Protein AF-A0A1V4XXH0-F1 (afdb_monomer_lite)

Structure (mmCIF, N/CA/C/O backbone):
data_AF-A0A1V4XXH0-F1
#
_entry.id   AF-A0A1V4XXH0-F1
#
loop_
_atom_site.group_PDB
_atom_site.id
_atom_site.type_symbol
_atom_site.label_atom_id
_atom_site.label_alt_id
_atom_site.label_comp_id
_atom_site.label_asym_id
_atom_site.label_entity_id
_atom_site.label_seq_id
_atom_site.pdbx_PDB_ins_code
_atom_site.Cartn_x
_atom_site.Cartn_y
_atom_site.Cartn_z
_atom_site.occupancy
_atom_site.B_iso_or_equiv
_atom_site.auth_seq_id
_atom_site.auth_comp_id
_atom_site.auth_asym_id
_atom_site.auth_atom_id
_atom_site.pdbx_PDB_model_num
ATOM 1 N N . MET A 1 1 ? 49.375 30.711 -75.937 1.00 45.59 1 MET A N 1
ATOM 2 C CA . MET A 1 1 ? 49.444 30.882 -74.467 1.00 45.59 1 MET A CA 1
ATOM 3 C C . MET A 1 1 ? 48.233 30.190 -73.853 1.00 45.59 1 MET A C 1
ATOM 5 O O . MET A 1 1 ? 47.108 30.521 -74.207 1.00 45.59 1 MET A O 1
ATOM 9 N N . LYS A 1 2 ? 48.464 29.120 -73.080 1.00 44.12 2 LYS A N 1
ATOM 10 C CA . LYS A 1 2 ? 47.443 28.164 -72.617 1.00 44.12 2 LYS A CA 1
ATOM 11 C C . LYS A 1 2 ? 46.631 28.736 -71.444 1.00 44.12 2 LYS A C 1
ATOM 13 O O . LYS A 1 2 ? 47.202 29.150 -70.441 1.00 44.12 2 LYS A O 1
ATOM 18 N N . LYS A 1 3 ? 45.298 28.719 -71.580 1.00 53.66 3 LYS A N 1
ATOM 19 C CA . LYS A 1 3 ? 44.313 28.953 -70.509 1.00 53.66 3 LYS A CA 1
ATOM 20 C C . LYS A 1 3 ? 44.315 27.752 -69.554 1.00 53.66 3 LYS A C 1
ATOM 22 O O . LYS A 1 3 ? 43.609 26.775 -69.778 1.00 53.66 3 LYS A O 1
ATOM 27 N N . THR A 1 4 ? 45.095 27.837 -68.486 1.00 53.25 4 THR A N 1
ATOM 28 C CA . THR A 1 4 ? 45.169 26.820 -67.422 1.00 53.25 4 THR A CA 1
ATOM 29 C C . THR A 1 4 ? 45.071 27.534 -66.077 1.00 53.25 4 THR A C 1
ATOM 31 O O . THR A 1 4 ? 46.060 27.727 -65.391 1.00 53.25 4 THR A O 1
ATOM 34 N N . GLY A 1 5 ? 43.876 28.025 -65.742 1.00 52.62 5 GLY A N 1
ATOM 35 C CA . GLY A 1 5 ? 43.634 28.720 -64.466 1.00 52.62 5 GLY A CA 1
ATOM 36 C C . GLY A 1 5 ? 42.223 28.558 -63.894 1.00 52.62 5 GLY A C 1
ATOM 37 O O . GLY A 1 5 ? 42.012 28.791 -62.713 1.00 52.62 5 GLY A O 1
ATOM 38 N N . SER A 1 6 ? 41.249 28.099 -64.688 1.00 58.59 6 SER A N 1
ATOM 39 C CA . SER A 1 6 ? 39.836 28.131 -64.277 1.00 58.59 6 SER A CA 1
ATOM 40 C C . SER A 1 6 ? 39.375 26.922 -63.453 1.00 58.59 6 SER A C 1
ATOM 42 O O . SER A 1 6 ? 38.428 27.047 -62.686 1.00 58.59 6 SER A O 1
ATOM 44 N N . LYS A 1 7 ? 40.014 25.750 -63.586 1.00 53.69 7 LYS A N 1
ATOM 45 C CA . LYS A 1 7 ? 39.524 24.517 -62.937 1.00 53.69 7 LYS A CA 1
ATOM 46 C C . LYS A 1 7 ? 39.989 24.352 -61.488 1.00 53.69 7 LYS A C 1
ATOM 48 O O . LYS A 1 7 ? 39.261 23.786 -60.687 1.00 53.69 7 LYS A O 1
ATOM 53 N N . ILE A 1 8 ? 41.154 24.892 -61.129 1.00 56.50 8 ILE A N 1
ATOM 54 C CA . ILE A 1 8 ? 41.689 24.797 -59.758 1.00 56.50 8 ILE A CA 1
ATOM 55 C C . ILE A 1 8 ? 40.918 25.730 -58.812 1.00 56.50 8 ILE A C 1
ATOM 57 O O . ILE A 1 8 ? 40.609 25.348 -57.688 1.00 56.50 8 ILE A O 1
ATOM 61 N N . PHE A 1 9 ? 40.509 26.907 -59.296 1.00 52.66 9 PHE A N 1
ATOM 62 C CA . PHE A 1 9 ? 39.707 27.847 -58.511 1.00 52.66 9 PHE A CA 1
ATOM 63 C C . PHE A 1 9 ? 38.270 27.344 -58.284 1.00 52.66 9 PHE A C 1
ATOM 65 O O . PHE A 1 9 ? 37.730 27.522 -57.200 1.00 52.66 9 PHE A O 1
ATOM 72 N N . GLN A 1 10 ? 37.669 26.639 -59.253 1.00 53.91 10 GLN A N 1
ATOM 73 C CA . GLN A 1 10 ? 36.350 26.014 -59.076 1.00 53.91 10 GLN A CA 1
ATOM 74 C C . GLN A 1 10 ? 36.365 24.828 -58.102 1.00 53.91 10 GLN A C 1
ATOM 76 O O . GLN A 1 10 ? 35.405 24.655 -57.358 1.00 53.91 10 GLN A O 1
ATOM 81 N N . VAL A 1 11 ? 37.441 24.035 -58.068 1.00 56.41 11 VAL A N 1
ATOM 82 C CA . VAL A 1 11 ? 37.565 22.910 -57.121 1.00 56.41 11 VAL A CA 1
ATOM 83 C C . VAL A 1 11 ? 37.817 23.409 -55.694 1.00 56.41 11 VAL A C 1
ATOM 85 O O . VAL A 1 11 ? 37.218 22.887 -54.757 1.00 56.41 11 VAL A O 1
ATOM 88 N N . LEU A 1 12 ? 38.616 24.468 -55.518 1.00 53.47 12 LEU A N 1
ATOM 89 C CA . LEU A 1 12 ? 38.818 25.096 -54.206 1.00 53.47 12 LEU A CA 1
ATOM 90 C C . LEU A 1 12 ? 37.562 25.821 -53.694 1.00 53.47 12 LEU A C 1
ATOM 92 O O . LEU A 1 12 ? 37.280 25.765 -52.500 1.00 53.47 12 LEU A O 1
ATOM 96 N N . LEU A 1 13 ? 36.765 26.427 -54.582 1.00 49.38 13 LEU A N 1
ATOM 97 C CA . LEU A 1 13 ? 35.492 27.052 -54.210 1.00 49.38 13 LEU A CA 1
ATOM 98 C C . LEU A 1 13 ? 34.429 26.009 -53.809 1.00 49.38 13 LEU A C 1
ATOM 100 O O . LEU A 1 13 ? 33.653 26.257 -52.893 1.00 49.38 13 LEU A O 1
ATOM 104 N N . PHE A 1 14 ? 34.430 24.819 -54.422 1.00 51.53 14 PHE A N 1
ATOM 105 C CA . PHE A 1 14 ? 33.543 23.716 -54.023 1.00 51.53 14 PHE A CA 1
ATOM 106 C C . PHE A 1 14 ? 33.974 23.034 -52.714 1.00 51.53 14 PHE A C 1
ATOM 108 O O . PHE A 1 14 ? 33.118 22.668 -51.909 1.00 51.53 14 PHE A O 1
ATOM 115 N N . ALA A 1 15 ? 35.280 22.909 -52.457 1.00 52.81 15 ALA A N 1
ATOM 116 C CA . ALA A 1 15 ? 35.791 22.361 -51.198 1.00 52.81 15 ALA A CA 1
ATOM 117 C C . ALA A 1 15 ? 35.547 23.302 -49.999 1.00 52.81 15 ALA A C 1
ATOM 119 O O . ALA A 1 15 ? 35.307 22.830 -48.891 1.00 52.81 15 ALA A O 1
ATOM 120 N N . ALA A 1 16 ? 35.535 24.622 -50.220 1.00 49.94 16 ALA A N 1
ATOM 121 C CA . ALA A 1 16 ? 35.231 25.607 -49.181 1.00 49.94 16 ALA A CA 1
ATOM 122 C C . ALA A 1 16 ? 33.734 25.664 -48.805 1.00 49.94 16 ALA A C 1
ATOM 124 O O . ALA A 1 16 ? 33.404 26.002 -47.672 1.00 49.94 16 ALA A O 1
ATOM 125 N N . ILE A 1 17 ? 32.826 25.294 -49.718 1.00 52.25 17 ILE A N 1
ATOM 126 C CA . ILE A 1 17 ? 31.375 25.284 -49.455 1.00 52.25 17 ILE A CA 1
ATOM 127 C C . ILE A 1 17 ? 30.940 24.021 -48.685 1.00 52.25 17 ILE A C 1
ATOM 129 O O . ILE A 1 17 ? 29.983 24.080 -47.919 1.00 52.25 17 ILE A O 1
ATOM 133 N N . MET A 1 18 ? 31.669 22.901 -48.788 1.00 50.78 18 MET A N 1
ATOM 134 C CA . MET A 1 18 ? 31.377 21.690 -47.995 1.00 50.78 18 MET A CA 1
ATOM 135 C C . MET A 1 18 ? 31.917 21.722 -46.555 1.00 50.78 18 MET A C 1
ATOM 137 O O . MET A 1 18 ? 31.577 20.852 -45.760 1.00 50.78 18 MET A O 1
ATOM 141 N N . ALA A 1 19 ? 32.728 22.718 -46.188 1.00 50.16 19 ALA A N 1
ATOM 142 C CA . ALA A 1 19 ? 33.289 22.846 -44.840 1.00 50.16 19 ALA A CA 1
ATOM 143 C C . ALA A 1 19 ? 32.435 23.708 -43.883 1.00 50.16 19 ALA A C 1
ATOM 145 O O . ALA A 1 19 ? 32.830 23.916 -42.738 1.00 50.16 19 ALA A O 1
ATOM 146 N N . LEU A 1 20 ? 31.274 24.211 -44.329 1.00 50.44 20 LEU A N 1
ATOM 147 C CA . LEU A 1 20 ? 30.395 25.086 -43.536 1.00 50.44 20 LEU A CA 1
ATOM 148 C C . LEU A 1 20 ? 29.083 24.440 -43.075 1.00 50.44 20 LEU A C 1
ATOM 150 O O . LEU A 1 20 ? 28.287 25.103 -42.415 1.00 50.44 20 LEU A O 1
ATOM 154 N N . THR A 1 21 ? 28.867 23.143 -43.301 1.00 55.41 21 THR A N 1
ATOM 155 C CA . THR A 1 21 ? 27.864 22.393 -42.527 1.00 55.41 21 THR A CA 1
ATOM 156 C C . THR A 1 21 ? 28.480 21.982 -41.195 1.00 55.41 21 THR A C 1
ATOM 158 O O . THR A 1 21 ? 28.663 20.802 -40.899 1.00 55.41 21 THR A O 1
ATOM 161 N N . GLY A 1 22 ? 28.868 22.993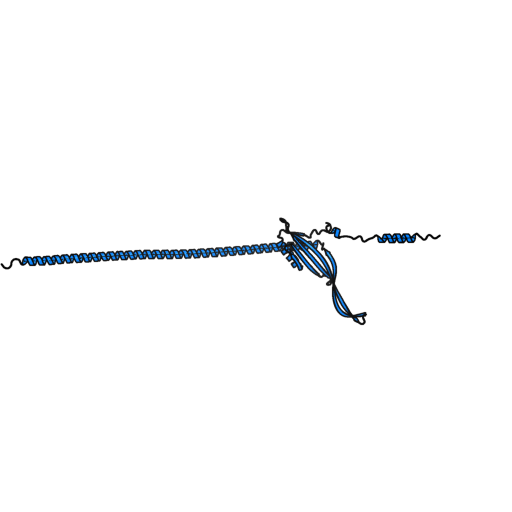 -40.413 1.00 46.03 22 GLY A N 1
ATOM 162 C CA . GLY A 1 22 ? 29.123 22.824 -38.995 1.00 46.03 22 GLY A CA 1
ATOM 163 C C . GLY A 1 22 ? 27.883 22.200 -38.372 1.00 46.03 22 GLY A C 1
ATOM 164 O O . GLY A 1 22 ? 26.762 22.606 -38.678 1.00 46.03 22 GLY A O 1
ATOM 165 N N . CYS A 1 23 ? 28.109 21.166 -37.568 1.00 51.78 23 CYS A N 1
ATOM 166 C CA . CYS A 1 23 ? 27.104 20.421 -36.834 1.00 51.78 23 CYS A CA 1
ATOM 167 C C . CYS A 1 23 ? 26.047 21.377 -36.272 1.00 51.78 23 CYS A C 1
ATOM 169 O O . CYS A 1 23 ? 26.315 22.094 -35.308 1.00 51.78 23 CYS A O 1
ATOM 171 N N . ALA A 1 24 ? 24.854 21.398 -36.870 1.00 48.78 24 ALA A N 1
ATOM 172 C CA . ALA A 1 24 ? 23.697 21.967 -36.211 1.00 48.78 24 ALA A CA 1
ATOM 173 C C . ALA A 1 24 ? 23.468 21.092 -34.979 1.00 48.78 24 ALA A C 1
ATOM 175 O O . ALA A 1 24 ? 22.959 19.977 -35.075 1.00 48.78 24 ALA A O 1
ATOM 176 N N . SER A 1 25 ? 23.960 21.555 -33.833 1.00 56.69 25 SER A N 1
ATOM 177 C CA . SER A 1 25 ? 23.670 20.972 -32.537 1.00 56.69 25 SER A CA 1
ATOM 178 C C . SER A 1 25 ? 22.160 21.055 -32.358 1.00 56.69 25 SER A C 1
ATOM 180 O O . SER A 1 25 ? 21.639 22.115 -32.008 1.00 56.69 25 SER A O 1
ATOM 182 N N . HIS A 1 26 ? 21.447 19.970 -32.656 1.00 57.91 26 HIS A N 1
ATOM 183 C CA . HIS A 1 26 ? 20.037 19.870 -32.325 1.00 57.91 26 HIS A CA 1
ATOM 184 C C . HIS A 1 26 ? 19.976 19.785 -30.798 1.00 57.91 26 HIS A C 1
ATOM 186 O O . HIS A 1 26 ? 20.213 18.743 -30.193 1.00 57.91 26 HIS A O 1
ATOM 192 N N . GLN A 1 27 ? 19.823 20.938 -30.151 1.00 62.28 27 GLN A N 1
ATOM 193 C CA . GLN A 1 27 ? 19.742 21.035 -28.701 1.00 62.28 27 GLN A CA 1
ATOM 194 C C . GLN A 1 27 ? 18.303 20.733 -28.286 1.00 62.28 27 GLN A C 1
ATOM 196 O O . GLN A 1 27 ? 17.538 21.629 -27.933 1.00 62.28 27 GLN A O 1
ATOM 201 N N . ASP A 1 28 ? 17.931 19.455 -28.357 1.00 67.00 28 ASP A N 1
ATOM 202 C CA . ASP A 1 28 ? 16.578 18.976 -28.042 1.00 67.00 28 ASP A CA 1
ATOM 203 C C . ASP A 1 28 ? 16.150 19.289 -26.604 1.00 67.00 28 ASP A C 1
ATOM 205 O O . ASP A 1 28 ? 14.961 19.421 -26.327 1.00 67.00 28 ASP A O 1
ATOM 209 N N . TYR A 1 29 ? 17.101 19.540 -25.696 1.00 78.06 29 TYR A N 1
ATOM 210 C CA . TYR A 1 29 ? 16.799 19.988 -24.334 1.00 78.06 29 TYR A CA 1
ATOM 211 C C . TYR A 1 29 ? 16.023 21.311 -24.288 1.00 78.06 29 TYR A C 1
ATOM 213 O O . TYR A 1 29 ? 15.341 21.587 -23.304 1.00 78.06 29 TYR A O 1
ATOM 221 N N . THR A 1 30 ? 16.112 22.146 -25.329 1.00 83.31 30 THR A N 1
ATOM 222 C CA . THR A 1 30 ? 15.384 23.426 -25.388 1.00 83.31 30 THR A CA 1
ATOM 223 C C . THR A 1 30 ? 13.867 23.234 -25.421 1.00 83.31 30 THR A C 1
ATOM 225 O O . THR A 1 30 ? 13.128 24.146 -25.059 1.00 83.31 30 THR A O 1
ATOM 228 N N . LYS A 1 31 ? 13.412 22.028 -25.779 1.00 84.00 31 LYS A N 1
ATOM 229 C CA . LYS A 1 31 ? 12.012 21.603 -25.788 1.00 84.00 31 LYS A CA 1
ATOM 230 C C . LYS A 1 31 ? 11.568 20.888 -24.508 1.00 84.00 31 LYS A C 1
ATOM 232 O O . LYS A 1 31 ? 10.408 20.521 -24.396 1.00 84.00 31 LYS A O 1
ATOM 237 N N . ALA A 1 32 ? 12.443 20.719 -23.512 1.00 83.44 32 ALA A N 1
ATOM 238 C CA . ALA A 1 32 ? 12.151 19.922 -22.311 1.00 83.44 32 ALA A CA 1
ATOM 239 C C . ALA A 1 32 ? 10.950 20.416 -21.474 1.00 83.44 32 ALA A C 1
ATOM 241 O O . ALA A 1 32 ? 10.423 19.659 -20.664 1.00 83.44 32 ALA A O 1
ATOM 242 N N . PHE A 1 33 ? 10.528 21.670 -21.661 1.00 86.62 33 PHE A N 1
ATOM 243 C CA . PHE A 1 33 ? 9.368 22.274 -20.997 1.00 86.62 33 PHE A CA 1
ATOM 244 C C . PHE A 1 33 ? 8.301 22.763 -21.984 1.00 86.62 33 PHE A C 1
ATOM 246 O O . PHE A 1 33 ? 7.453 23.576 -21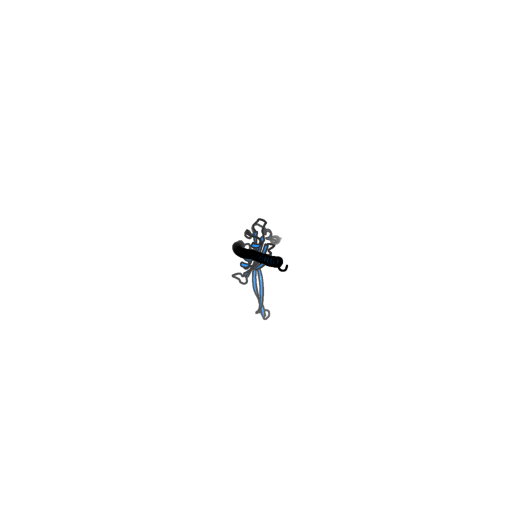.613 1.00 86.62 33 PHE A O 1
ATOM 253 N N . ASP A 1 34 ? 8.356 22.336 -23.248 1.00 87.00 34 ASP A N 1
ATOM 254 C CA . ASP A 1 34 ? 7.289 22.668 -24.182 1.00 87.00 34 ASP A CA 1
ATOM 255 C C . ASP A 1 34 ? 6.011 21.869 -23.869 1.00 87.00 34 ASP A C 1
ATOM 257 O O . ASP A 1 34 ? 6.019 20.826 -23.213 1.00 87.00 34 ASP A O 1
ATOM 261 N N . ASN A 1 35 ? 4.872 22.394 -24.315 1.00 85.00 35 ASN A N 1
ATOM 262 C CA . ASN A 1 35 ? 3.591 21.724 -24.102 1.00 85.00 35 ASN A CA 1
ATOM 263 C C . ASN A 1 35 ? 3.399 20.528 -25.048 1.00 85.00 35 ASN A C 1
ATOM 265 O O . ASN A 1 35 ? 2.597 19.646 -24.748 1.00 85.00 35 ASN A O 1
ATOM 269 N N . GLU A 1 36 ? 4.115 20.498 -26.176 1.00 81.88 36 GLU A N 1
ATOM 270 C CA . GLU A 1 36 ? 3.997 19.461 -27.208 1.00 81.88 36 GLU A CA 1
ATOM 271 C C . GLU A 1 36 ? 4.487 18.098 -26.696 1.00 81.88 36 GLU A C 1
ATOM 273 O O . GLU A 1 36 ? 3.866 17.077 -26.983 1.00 81.88 36 GLU A O 1
ATOM 278 N N . HIS A 1 37 ? 5.530 18.091 -25.862 1.00 79.62 37 HIS A N 1
ATOM 279 C CA . HIS A 1 37 ? 6.120 16.893 -25.257 1.00 79.62 37 HIS A CA 1
ATOM 280 C C . HIS A 1 37 ? 5.716 16.712 -23.784 1.00 79.62 37 HIS A C 1
ATOM 282 O O . HIS A 1 37 ? 6.294 15.888 -23.070 1.00 79.62 37 HIS A O 1
ATOM 288 N N . SER A 1 38 ? 4.723 17.472 -23.310 1.00 82.88 38 SER A N 1
ATOM 289 C CA . SER A 1 38 ? 4.235 17.367 -21.935 1.00 82.88 38 SER A CA 1
ATOM 290 C C . SER A 1 38 ? 3.473 16.058 -21.695 1.00 82.88 38 SER A C 1
ATOM 292 O O . SER A 1 38 ? 2.668 15.606 -22.512 1.00 82.88 38 SER A O 1
ATOM 294 N N . LEU A 1 39 ? 3.702 15.440 -20.534 1.00 85.25 39 LEU A N 1
ATOM 295 C CA . LEU A 1 39 ? 2.960 14.256 -20.108 1.00 85.25 39 LEU A CA 1
ATOM 296 C C . LEU A 1 39 ? 1.614 14.688 -19.516 1.00 85.25 39 LEU A C 1
ATOM 298 O O . LEU A 1 39 ? 1.556 15.213 -18.410 1.00 85.25 39 LEU A O 1
ATOM 302 N N . THR A 1 40 ? 0.515 14.465 -20.233 1.00 84.56 40 THR A N 1
ATOM 303 C CA . THR A 1 40 ? -0.817 14.942 -19.807 1.00 84.56 40 THR A CA 1
ATOM 304 C C . THR A 1 40 ? -1.562 13.971 -18.890 1.00 84.56 40 THR A C 1
ATOM 306 O O . THR A 1 40 ? -2.436 14.387 -18.137 1.00 84.56 40 THR A O 1
ATOM 309 N N . GLN A 1 41 ? -1.218 12.681 -18.922 1.00 89.94 41 GLN A N 1
ATOM 310 C CA . GLN A 1 41 ? -1.913 11.615 -18.181 1.00 89.94 41 GLN A CA 1
ATOM 311 C C . GLN A 1 41 ? -1.111 11.072 -16.998 1.00 89.94 41 GLN A C 1
ATOM 313 O O . GLN A 1 41 ? -1.478 10.067 -16.393 1.00 89.94 41 GLN A O 1
ATOM 318 N N . ASN A 1 42 ? -0.004 11.725 -16.658 1.00 94.94 42 ASN A N 1
ATOM 319 C CA . ASN A 1 42 ? 0.919 11.255 -15.638 1.00 94.94 42 ASN A CA 1
ATOM 320 C C . ASN A 1 42 ? 0.499 11.621 -14.208 1.00 94.94 42 ASN A C 1
ATOM 322 O O . ASN A 1 42 ? 1.296 11.458 -13.288 1.00 94.94 42 ASN A O 1
ATOM 326 N N . HIS A 1 43 ? -0.717 12.126 -14.010 1.00 95.38 43 HIS A N 1
ATOM 327 C CA . HIS A 1 43 ? -1.216 12.506 -12.699 1.00 95.38 43 HIS A CA 1
ATOM 328 C C . HIS A 1 43 ? -2.705 12.205 -12.529 1.00 95.38 43 HIS A C 1
ATOM 330 O O . HIS A 1 43 ? -3.469 12.162 -13.493 1.00 95.38 43 HIS A O 1
ATOM 336 N N . CYS A 1 44 ? -3.122 12.007 -11.279 1.00 95.31 44 CYS A N 1
ATOM 337 C CA . CYS A 1 44 ? -4.523 11.852 -10.902 1.00 95.31 44 CYS A CA 1
ATOM 338 C C . CYS A 1 44 ? -4.747 12.388 -9.484 1.00 95.31 44 CYS A C 1
ATOM 340 O O . CYS A 1 44 ? -3.933 12.145 -8.589 1.00 95.31 44 CYS A O 1
ATOM 342 N N . ALA A 1 45 ? -5.867 13.080 -9.284 1.00 95.00 45 ALA A N 1
ATOM 343 C CA . ALA A 1 45 ? -6.305 13.564 -7.982 1.00 95.00 45 ALA A CA 1
ATOM 344 C C . ALA A 1 45 ? -7.153 12.508 -7.256 1.00 95.00 45 ALA A C 1
ATOM 346 O O . ALA A 1 45 ? -7.875 11.730 -7.889 1.00 95.00 45 ALA A O 1
ATOM 347 N N . PHE A 1 46 ? -7.037 12.464 -5.928 1.00 94.88 46 PHE A N 1
ATOM 348 C CA . PHE A 1 46 ? -7.773 11.548 -5.064 1.00 94.88 46 PHE A CA 1
ATOM 349 C C . PHE A 1 46 ? -8.244 12.253 -3.779 1.00 94.88 46 PHE A C 1
ATOM 351 O O . PHE A 1 46 ? -7.454 12.939 -3.121 1.00 94.88 46 PHE A O 1
ATOM 358 N N . PRO A 1 47 ? -9.490 12.008 -3.328 1.00 91.69 47 PRO A N 1
ATOM 359 C CA . PRO A 1 47 ? -10.054 12.621 -2.124 1.00 91.69 47 PRO A CA 1
ATOM 360 C C . PRO A 1 47 ? -9.633 11.871 -0.843 1.00 91.69 47 PRO A C 1
ATOM 362 O O . PRO A 1 47 ? -10.467 11.461 -0.040 1.00 91.69 47 PRO A O 1
ATOM 365 N N . HIS A 1 48 ? -8.333 11.624 -0.675 1.00 91.38 48 HIS A N 1
ATOM 366 C CA . HIS A 1 48 ? -7.764 10.855 0.437 1.00 91.38 48 HIS A CA 1
ATOM 367 C C . HIS A 1 48 ? -6.572 11.582 1.055 1.00 91.38 48 HIS A C 1
ATOM 369 O O . HIS A 1 48 ? -5.953 12.429 0.412 1.00 91.38 48 HIS A O 1
ATOM 375 N N . SER A 1 49 ? -6.221 11.231 2.295 1.00 92.31 49 SER A N 1
ATOM 376 C CA . SER A 1 49 ? -5.020 11.773 2.929 1.00 92.31 49 SER A CA 1
ATOM 377 C C . SER A 1 49 ? -3.747 11.302 2.222 1.00 92.31 49 SER A C 1
ATOM 379 O O . SER A 1 49 ? -3.679 10.180 1.706 1.00 92.31 49 SER A O 1
ATOM 381 N N . THR A 1 50 ? -2.718 12.148 2.262 1.00 94.12 50 THR A N 1
ATOM 382 C CA . THR A 1 50 ? -1.373 11.860 1.749 1.00 94.12 50 THR A CA 1
ATOM 383 C C . THR A 1 50 ? -0.831 10.540 2.294 1.00 94.12 50 THR A C 1
ATOM 385 O O . THR A 1 50 ? -0.382 9.703 1.519 1.00 94.12 50 THR A O 1
ATOM 388 N N . ASP A 1 51 ? -0.972 10.288 3.597 1.00 93.62 51 ASP A N 1
ATOM 389 C CA . ASP A 1 51 ? -0.472 9.065 4.244 1.00 93.62 51 ASP A CA 1
ATOM 390 C C . ASP A 1 51 ? -1.155 7.786 3.736 1.00 93.62 51 ASP A C 1
ATOM 392 O O . ASP A 1 51 ? -0.508 6.753 3.515 1.00 93.62 51 ASP A O 1
ATOM 396 N N . ALA A 1 52 ? -2.476 7.845 3.535 1.00 94.00 52 ALA A N 1
ATOM 397 C CA . ALA A 1 52 ? -3.234 6.713 3.019 1.00 94.00 52 ALA A CA 1
ATOM 398 C C . ALA A 1 52 ? -2.819 6.415 1.575 1.00 94.00 52 ALA A C 1
ATOM 400 O O . ALA A 1 52 ? -2.480 5.275 1.250 1.00 94.00 52 ALA A O 1
ATOM 401 N N . LEU A 1 53 ? -2.771 7.443 0.722 1.00 96.62 53 LEU A N 1
ATOM 402 C CA . LEU A 1 53 ? -2.354 7.294 -0.672 1.00 96.62 53 LEU A CA 1
ATOM 403 C C . LEU A 1 53 ? -0.909 6.833 -0.794 1.00 96.62 53 LEU A C 1
ATOM 405 O O . LEU A 1 53 ? -0.641 5.945 -1.595 1.00 96.62 53 LEU A O 1
ATOM 409 N N . PHE A 1 54 ? -0.001 7.343 0.035 1.00 97.44 54 PHE A N 1
ATOM 410 C CA . PHE A 1 54 ? 1.389 6.900 0.065 1.00 97.44 54 PHE A CA 1
ATOM 411 C C . PHE A 1 54 ? 1.486 5.387 0.293 1.00 97.44 54 PHE A C 1
ATOM 413 O O . PHE A 1 54 ? 2.179 4.669 -0.433 1.00 97.44 54 PHE A O 1
ATOM 420 N N . THR A 1 55 ? 0.715 4.873 1.254 1.00 96.56 55 THR A N 1
ATOM 421 C CA . THR A 1 55 ? 0.656 3.435 1.537 1.00 96.56 55 THR A CA 1
ATOM 422 C C . THR A 1 55 ? 0.059 2.649 0.368 1.00 96.56 55 THR A C 1
ATOM 424 O O . THR A 1 55 ? 0.604 1.614 -0.024 1.00 96.56 55 THR A O 1
ATOM 427 N N . ILE A 1 56 ? -1.033 3.139 -0.224 1.00 97.62 56 ILE A N 1
ATOM 428 C CA . ILE A 1 56 ? -1.717 2.470 -1.338 1.00 97.62 56 ILE A CA 1
ATOM 429 C C . ILE A 1 56 ? -0.834 2.450 -2.596 1.00 97.62 56 ILE A C 1
ATOM 431 O O . ILE A 1 56 ? -0.718 1.405 -3.240 1.00 97.62 56 ILE A O 1
ATOM 435 N N . VAL A 1 57 ? -0.167 3.558 -2.933 1.00 98.25 57 VAL A N 1
ATOM 436 C CA . VAL A 1 57 ? 0.766 3.657 -4.068 1.00 98.25 57 VAL A CA 1
ATOM 437 C C . VAL A 1 57 ? 1.936 2.697 -3.873 1.00 98.25 57 VAL A C 1
ATOM 439 O O . VAL A 1 57 ? 2.219 1.893 -4.761 1.00 98.25 57 VAL A O 1
ATOM 442 N N . LYS A 1 58 ? 2.551 2.688 -2.682 1.00 98.00 58 LYS A N 1
ATOM 443 C CA . LYS A 1 58 ? 3.623 1.740 -2.343 1.00 98.00 58 LYS A CA 1
ATOM 444 C C . LYS A 1 58 ? 3.178 0.289 -2.534 1.00 98.00 58 LYS A C 1
ATOM 446 O O . LYS A 1 58 ? 3.879 -0.498 -3.165 1.00 98.00 58 LYS A O 1
ATOM 451 N N . GLN A 1 59 ? 1.996 -0.070 -2.032 1.00 96.31 59 GLN A N 1
ATOM 452 C CA . GLN A 1 59 ? 1.439 -1.413 -2.218 1.00 96.31 59 GLN A CA 1
ATOM 453 C C . GLN A 1 59 ? 1.123 -1.725 -3.685 1.00 96.31 59 GLN A C 1
ATOM 455 O O . GLN A 1 59 ? 1.242 -2.879 -4.093 1.00 96.31 59 GLN A O 1
ATOM 460 N N . THR A 1 60 ? 0.712 -0.728 -4.468 1.00 97.75 60 THR A N 1
ATOM 461 C CA . THR A 1 60 ? 0.417 -0.887 -5.897 1.00 97.75 60 THR A CA 1
ATOM 462 C C . THR A 1 60 ? 1.689 -1.217 -6.672 1.00 97.75 60 THR A C 1
ATOM 464 O O . THR A 1 60 ? 1.690 -2.197 -7.410 1.00 97.75 60 THR A O 1
ATOM 467 N N . PHE A 1 61 ? 2.794 -0.503 -6.427 1.00 98.19 61 PHE A N 1
ATOM 468 C CA . PHE A 1 61 ? 4.103 -0.845 -6.998 1.00 98.19 61 PHE A CA 1
ATOM 469 C C . PHE A 1 61 ? 4.523 -2.279 -6.665 1.00 98.19 61 PHE A C 1
ATOM 471 O O . PHE A 1 61 ? 4.818 -3.059 -7.569 1.00 98.19 61 PHE A O 1
ATOM 478 N N . ILE A 1 62 ? 4.470 -2.650 -5.382 1.00 97.19 62 ILE A N 1
ATOM 479 C CA . ILE A 1 62 ? 4.863 -3.991 -4.922 1.00 97.19 62 ILE A CA 1
ATOM 480 C C . ILE A 1 62 ? 4.019 -5.077 -5.606 1.00 97.19 62 ILE A C 1
ATOM 482 O O . ILE A 1 62 ? 4.555 -6.074 -6.082 1.00 97.19 62 ILE A O 1
ATOM 486 N N . LYS A 1 63 ? 2.697 -4.881 -5.707 1.00 96.19 63 LYS A N 1
ATOM 487 C CA . LYS A 1 63 ? 1.796 -5.833 -6.381 1.00 96.19 63 LYS A CA 1
ATOM 488 C C . LYS A 1 63 ? 2.082 -5.977 -7.873 1.00 96.19 63 LYS A C 1
ATOM 490 O O . LYS A 1 63 ? 1.855 -7.053 -8.412 1.00 96.19 63 LYS A O 1
ATOM 495 N N . GLN A 1 64 ? 2.576 -4.921 -8.516 1.00 96.00 64 GLN A N 1
ATOM 496 C CA . GLN A 1 64 ? 2.968 -4.939 -9.925 1.00 96.00 64 GLN A CA 1
ATOM 497 C C . GLN A 1 64 ? 4.404 -5.436 -10.147 1.00 96.00 64 GLN A C 1
ATOM 499 O O . GLN A 1 64 ? 4.924 -5.330 -11.255 1.00 96.00 64 GLN A O 1
ATOM 504 N N . GLY A 1 65 ? 5.054 -5.985 -9.115 1.00 96.75 65 GLY A N 1
ATOM 505 C CA . GLY A 1 65 ? 6.389 -6.569 -9.224 1.00 96.75 65 GLY A CA 1
ATOM 506 C C . GLY A 1 65 ? 7.523 -5.546 -9.239 1.00 96.75 65 GLY A C 1
ATOM 507 O O . GLY A 1 65 ? 8.623 -5.880 -9.668 1.00 96.75 65 GLY A O 1
ATOM 508 N N . PHE A 1 66 ? 7.276 -4.312 -8.794 1.00 98.25 66 PHE A N 1
ATOM 509 C CA . PHE A 1 66 ? 8.344 -3.343 -8.576 1.00 98.25 66 PHE A CA 1
ATOM 510 C C . PHE A 1 66 ? 9.000 -3.550 -7.207 1.00 98.25 66 PHE A C 1
ATOM 512 O O . PHE A 1 66 ? 8.327 -3.728 -6.188 1.00 98.25 66 PHE A O 1
ATOM 519 N N . THR A 1 67 ? 10.321 -3.431 -7.181 1.00 98.44 67 THR A N 1
ATOM 520 C CA . THR A 1 67 ? 11.130 -3.324 -5.968 1.00 98.44 67 THR A CA 1
ATOM 521 C C . THR A 1 67 ? 11.216 -1.858 -5.558 1.00 98.44 67 THR A C 1
ATOM 523 O O . THR A 1 67 ? 11.525 -0.996 -6.375 1.00 98.44 67 THR A O 1
ATOM 526 N N . ILE A 1 68 ? 10.945 -1.553 -4.289 1.00 98.31 68 ILE A N 1
ATOM 527 C CA . ILE A 1 68 ? 11.038 -0.183 -3.769 1.00 98.31 68 ILE A CA 1
ATOM 528 C C . ILE A 1 68 ? 12.503 0.141 -3.463 1.00 98.31 68 ILE A C 1
ATOM 530 O O . ILE A 1 68 ? 13.087 -0.467 -2.570 1.00 98.31 68 ILE A O 1
ATOM 534 N N . GLU A 1 69 ? 13.077 1.113 -4.171 1.00 97.88 69 GLU A N 1
ATOM 535 C CA . GLU A 1 69 ? 14.447 1.595 -3.937 1.00 97.88 69 GLU A CA 1
ATOM 536 C C . GLU A 1 69 ? 14.484 2.672 -2.851 1.00 97.88 69 GLU A C 1
ATOM 538 O O . GLU A 1 69 ? 15.393 2.715 -2.024 1.00 97.88 69 GLU A O 1
ATOM 543 N N . ASN A 1 70 ? 13.479 3.551 -2.839 1.00 97.19 70 ASN A N 1
ATOM 544 C CA . ASN A 1 70 ? 13.338 4.601 -1.840 1.00 97.19 70 ASN A CA 1
ATOM 545 C C . ASN A 1 70 ? 11.852 4.854 -1.559 1.00 97.19 70 ASN A C 1
ATOM 547 O O . ASN A 1 70 ? 11.030 4.880 -2.474 1.00 97.19 70 ASN A O 1
ATOM 551 N N . SER A 1 71 ? 11.504 5.053 -0.291 1.00 96.12 71 SER A N 1
ATOM 552 C CA . SER A 1 71 ? 10.186 5.540 0.104 1.00 96.12 71 SER A CA 1
ATOM 553 C C . SER A 1 71 ? 10.336 6.531 1.251 1.00 96.12 71 SER A C 1
ATOM 555 O O . SER A 1 71 ? 10.654 6.115 2.368 1.00 96.12 71 SER A O 1
ATOM 557 N N . ASP A 1 72 ? 10.064 7.805 0.985 1.00 94.62 72 ASP A N 1
ATOM 558 C CA . ASP A 1 72 ? 10.067 8.866 1.988 1.00 94.62 72 ASP A CA 1
ATOM 559 C C . ASP A 1 72 ? 8.659 9.445 2.137 1.00 94.62 72 ASP A C 1
ATOM 561 O O . ASP A 1 72 ? 8.159 10.176 1.283 1.00 94.62 72 ASP A O 1
ATOM 565 N N . SER A 1 73 ? 8.015 9.116 3.255 1.00 91.56 73 SER A N 1
ATOM 566 C CA . SER A 1 73 ? 6.658 9.574 3.549 1.00 91.56 73 SER A CA 1
ATOM 567 C C . SER A 1 73 ? 6.578 11.072 3.838 1.00 91.56 73 SER A C 1
ATOM 569 O O . SER A 1 73 ? 5.490 11.629 3.761 1.00 91.56 73 SER A O 1
ATOM 571 N N . LYS A 1 74 ? 7.695 11.738 4.178 1.00 91.75 74 LYS A N 1
ATOM 572 C CA . LYS A 1 74 ? 7.701 13.183 4.455 1.00 91.75 74 LYS A CA 1
ATOM 573 C C . LYS A 1 74 ? 7.691 14.004 3.175 1.00 91.75 74 LYS A C 1
ATOM 575 O O . LYS A 1 74 ? 6.970 14.993 3.107 1.00 91.75 74 LYS A O 1
ATOM 580 N N . SER A 1 75 ? 8.500 13.611 2.191 1.00 92.38 75 SER A N 1
ATOM 581 C CA . SER A 1 75 ? 8.492 14.241 0.866 1.00 92.38 75 SER A CA 1
ATOM 582 C C . SER A 1 75 ? 7.361 13.733 -0.025 1.00 92.38 75 SER A C 1
ATOM 584 O O . SER A 1 75 ? 7.049 14.385 -1.012 1.00 92.38 75 SER A O 1
ATOM 586 N N . GLY A 1 76 ? 6.742 12.595 0.312 1.00 95.12 76 GLY A N 1
ATOM 587 C CA . GLY A 1 76 ? 5.709 11.977 -0.516 1.00 95.12 76 GLY A CA 1
ATOM 588 C C . GLY A 1 76 ? 6.279 11.250 -1.734 1.00 95.12 76 GLY A C 1
ATOM 589 O O . GLY A 1 76 ? 5.531 10.931 -2.651 1.00 95.12 76 GLY A O 1
ATOM 590 N N . VAL A 1 77 ? 7.586 10.966 -1.753 1.00 97.38 77 VAL A N 1
ATOM 591 C CA . VAL A 1 77 ? 8.272 10.375 -2.908 1.00 97.38 77 VAL A CA 1
ATOM 592 C C . VAL A 1 77 ? 8.471 8.872 -2.725 1.00 97.38 77 VAL A C 1
ATOM 594 O O . VAL A 1 77 ? 8.970 8.399 -1.697 1.00 97.38 77 VAL A O 1
ATOM 597 N N . ILE A 1 78 ? 8.131 8.108 -3.765 1.00 98.50 78 ILE A N 1
ATOM 598 C CA . ILE A 1 78 ? 8.388 6.668 -3.861 1.00 98.50 78 ILE A CA 1
ATOM 599 C C . ILE A 1 78 ? 9.137 6.394 -5.162 1.00 98.50 78 ILE A C 1
ATOM 601 O O . ILE A 1 78 ? 8.597 6.614 -6.243 1.00 98.50 78 ILE A O 1
ATOM 605 N N . LYS A 1 79 ? 10.359 5.866 -5.054 1.00 98.44 79 LYS A N 1
ATOM 606 C CA . LYS A 1 79 ? 11.152 5.382 -6.189 1.00 98.44 79 LYS A CA 1
ATOM 607 C C . LYS A 1 79 ? 11.123 3.866 -6.217 1.00 98.44 79 LYS A C 1
ATOM 609 O O . LYS A 1 79 ? 11.377 3.215 -5.198 1.00 98.44 79 LYS A O 1
ATOM 614 N N . ALA A 1 80 ? 10.810 3.315 -7.375 1.00 98.56 80 ALA A N 1
ATOM 615 C CA . ALA A 1 80 ? 10.644 1.892 -7.559 1.00 98.56 80 ALA A CA 1
ATOM 616 C C . ALA A 1 80 ? 11.235 1.451 -8.897 1.00 98.56 80 ALA A C 1
ATOM 618 O O . ALA A 1 80 ? 11.176 2.179 -9.885 1.00 98.56 80 ALA A O 1
ATOM 619 N N . VAL A 1 81 ? 11.774 0.239 -8.926 1.00 98.44 81 VAL A N 1
ATOM 620 C CA . VAL A 1 81 ? 12.409 -0.345 -10.103 1.00 98.44 81 VAL A CA 1
ATOM 621 C C . VAL A 1 81 ? 11.790 -1.698 -10.418 1.00 98.44 81 VAL A C 1
ATOM 623 O O . VAL A 1 81 ? 11.493 -2.479 -9.511 1.00 98.44 81 VAL A O 1
ATOM 626 N N . ARG A 1 82 ? 11.574 -1.993 -11.697 1.00 97.81 82 ARG A N 1
ATOM 627 C CA . ARG A 1 82 ? 11.128 -3.311 -12.154 1.00 97.81 82 ARG A CA 1
ATOM 628 C C . ARG A 1 82 ? 11.972 -3.759 -13.330 1.00 97.81 82 ARG A C 1
ATOM 630 O O . ARG A 1 82 ? 12.073 -3.051 -14.324 1.00 97.81 82 ARG A O 1
ATOM 637 N N . ILE A 1 83 ? 12.514 -4.964 -13.216 1.00 96.44 83 ILE A N 1
ATOM 638 C CA . ILE A 1 83 ? 13.248 -5.621 -14.291 1.00 96.44 83 ILE A CA 1
ATOM 639 C C . ILE A 1 83 ? 12.338 -6.691 -14.891 1.00 96.44 83 ILE A C 1
ATOM 641 O O . ILE A 1 83 ? 11.705 -7.454 -14.158 1.00 96.44 83 ILE A O 1
ATOM 645 N N . MET A 1 84 ? 12.241 -6.719 -16.214 1.00 94.81 84 MET A N 1
ATOM 646 C CA . MET A 1 84 ? 11.470 -7.709 -16.964 1.00 94.81 84 MET A CA 1
ATOM 647 C C . MET A 1 84 ? 12.329 -8.239 -18.103 1.00 94.81 84 MET A C 1
ATOM 649 O O . MET A 1 84 ? 12.952 -7.450 -18.801 1.00 94.81 84 MET A O 1
ATOM 653 N N . GLU A 1 85 ? 12.371 -9.548 -18.300 1.00 93.88 85 GLU A N 1
ATOM 654 C CA . GLU A 1 85 ? 13.005 -10.138 -19.482 1.00 93.88 85 GLU A CA 1
ATOM 655 C C . GLU A 1 85 ? 12.109 -9.928 -20.705 1.00 93.88 85 GLU A C 1
ATOM 657 O O . GLU A 1 85 ? 10.876 -9.900 -20.586 1.00 93.88 85 GLU A O 1
ATOM 662 N N . ASP A 1 86 ? 12.726 -9.743 -21.869 1.00 94.38 86 ASP A N 1
ATOM 663 C CA . ASP A 1 86 ? 11.980 -9.761 -23.114 1.00 94.38 86 ASP A CA 1
ATOM 664 C C . ASP A 1 86 ? 11.414 -11.167 -23.362 1.00 94.38 86 ASP A C 1
ATOM 666 O O . ASP A 1 86 ? 11.999 -12.189 -23.002 1.00 94.38 86 ASP A O 1
ATOM 670 N N . LYS A 1 87 ? 10.209 -11.219 -23.930 1.00 93.69 87 LYS A N 1
ATOM 671 C CA . LYS A 1 87 ? 9.489 -12.482 -24.111 1.00 93.69 87 LYS A CA 1
ATOM 672 C C . LYS A 1 87 ? 10.074 -13.324 -25.248 1.00 93.69 87 LYS A C 1
ATOM 674 O O . LYS A 1 87 ? 9.896 -14.542 -25.249 1.00 93.69 87 LYS A O 1
ATOM 679 N N . GLU A 1 88 ? 10.691 -12.677 -26.230 1.00 94.31 88 GLU A N 1
ATOM 680 C CA . GLU A 1 88 ? 11.244 -13.302 -27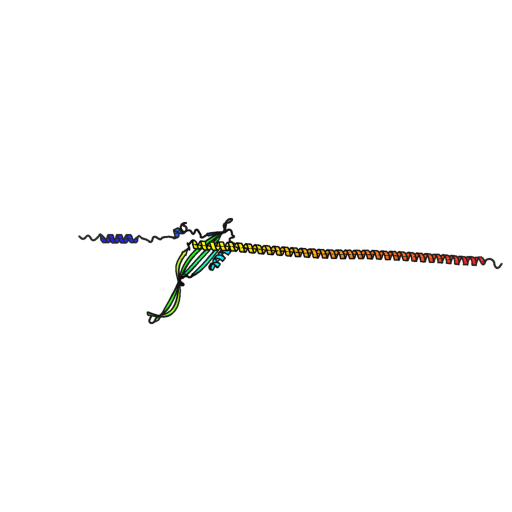.429 1.00 94.31 88 GLU A CA 1
ATOM 681 C C . GLU A 1 88 ? 12.760 -13.515 -27.305 1.00 94.31 88 GLU A C 1
ATOM 683 O O . GLU A 1 88 ? 13.271 -14.499 -27.844 1.00 94.31 88 GLU A O 1
ATOM 688 N N . ASP A 1 89 ? 13.458 -12.654 -26.558 1.00 92.81 89 ASP A N 1
ATOM 689 C CA . ASP A 1 89 ? 14.909 -12.701 -26.359 1.00 92.81 89 ASP A CA 1
ATOM 690 C C . ASP A 1 89 ? 15.309 -12.698 -24.868 1.00 92.81 89 ASP A C 1
ATOM 692 O O . ASP A 1 89 ? 15.290 -11.668 -24.196 1.00 92.81 89 ASP A O 1
ATOM 696 N N . SER A 1 90 ? 15.751 -13.851 -24.350 1.00 90.50 90 SER A N 1
ATOM 697 C CA . SER A 1 90 ? 16.202 -13.991 -22.953 1.00 90.50 90 SER A CA 1
ATOM 698 C C . SER A 1 90 ? 17.491 -13.231 -22.634 1.00 90.50 90 SER A C 1
ATOM 700 O O . SER A 1 90 ? 17.805 -13.015 -21.464 1.00 90.50 90 SER A O 1
ATOM 702 N N . ASP A 1 91 ? 18.255 -12.841 -23.657 1.00 92.31 91 ASP A N 1
ATOM 703 C CA . ASP A 1 91 ? 19.438 -12.005 -23.480 1.00 92.31 91 ASP A CA 1
ATOM 704 C C . ASP A 1 91 ? 19.046 -10.524 -23.353 1.00 92.31 91 ASP A C 1
ATOM 706 O O . ASP A 1 91 ? 19.896 -9.694 -23.048 1.00 92.31 91 ASP A O 1
ATOM 710 N N . VAL A 1 92 ? 17.776 -10.150 -23.535 1.00 94.19 92 VAL A N 1
ATOM 711 C CA . VAL A 1 92 ? 17.302 -8.771 -23.390 1.00 94.19 92 VAL A CA 1
ATOM 712 C C . VAL A 1 92 ? 16.442 -8.627 -22.139 1.00 94.19 92 VAL A C 1
ATOM 714 O O . VAL A 1 92 ? 15.561 -9.428 -21.847 1.00 94.19 92 VAL A O 1
ATOM 717 N N . SER A 1 93 ? 16.670 -7.551 -21.390 1.00 95.81 93 SER A N 1
ATOM 718 C CA . SER A 1 93 ? 15.817 -7.161 -20.269 1.00 95.81 93 SER A CA 1
ATOM 719 C C . SER A 1 93 ? 15.501 -5.670 -20.289 1.00 95.81 93 SER A C 1
ATOM 721 O O . SER A 1 93 ? 16.319 -4.843 -20.692 1.00 95.81 93 SER A O 1
ATOM 723 N N . TYR A 1 94 ? 14.316 -5.323 -19.812 1.00 96.44 94 TYR A N 1
ATOM 724 C CA . TYR A 1 94 ? 13.839 -3.969 -19.606 1.00 96.44 94 TYR A CA 1
ATOM 725 C C . TYR A 1 94 ? 13.940 -3.620 -18.131 1.00 96.44 94 TYR A C 1
ATOM 727 O O . TYR A 1 94 ? 13.303 -4.255 -17.292 1.00 96.44 94 TYR A O 1
ATOM 735 N N . ASN A 1 95 ? 14.719 -2.593 -17.822 1.00 96.94 95 ASN A N 1
ATOM 736 C CA . ASN A 1 95 ? 14.808 -2.014 -16.497 1.00 96.94 95 ASN A CA 1
ATOM 737 C C . ASN A 1 95 ? 13.988 -0.717 -16.458 1.00 96.94 95 ASN A C 1
ATOM 739 O O . ASN A 1 95 ? 14.343 0.271 -17.100 1.00 96.94 95 ASN A O 1
ATOM 743 N N . ILE A 1 96 ? 12.863 -0.748 -15.747 1.00 97.94 96 ILE A N 1
ATOM 744 C CA . ILE A 1 96 ? 11.915 0.360 -15.630 1.00 97.94 96 ILE A CA 1
ATOM 745 C C . ILE A 1 96 ? 12.118 1.036 -14.281 1.00 97.94 96 ILE A C 1
ATOM 747 O O . ILE A 1 96 ? 11.827 0.443 -13.241 1.00 97.94 96 ILE A O 1
ATOM 751 N N . HIS A 1 97 ? 12.536 2.297 -14.306 1.00 98.19 97 HIS A N 1
ATOM 752 C CA . HIS A 1 97 ? 12.610 3.150 -13.126 1.00 98.19 97 HIS A CA 1
ATOM 753 C C . HIS A 1 97 ? 11.369 4.033 -13.073 1.00 98.19 97 HIS A C 1
ATOM 755 O O . HIS A 1 97 ? 11.118 4.806 -13.992 1.00 98.19 97 HIS A O 1
ATOM 761 N N . ALA A 1 98 ? 10.598 3.936 -11.996 1.00 98.25 98 ALA A N 1
ATOM 762 C CA . ALA A 1 98 ? 9.404 4.733 -11.764 1.00 98.25 98 ALA A CA 1
ATOM 763 C C . ALA A 1 98 ? 9.554 5.568 -10.487 1.00 98.25 98 ALA A C 1
ATOM 765 O O . ALA A 1 98 ? 10.045 5.089 -9.464 1.00 98.25 98 ALA A O 1
ATOM 766 N N . SER A 1 99 ? 9.096 6.815 -10.532 1.00 98.19 99 SER A N 1
ATOM 767 C CA . SER A 1 99 ? 9.037 7.709 -9.378 1.00 98.19 99 SER A CA 1
ATOM 768 C C . SER A 1 99 ? 7.636 8.286 -9.260 1.00 98.19 99 SER A C 1
ATOM 770 O O . SER A 1 99 ? 7.176 8.986 -10.165 1.00 98.19 99 SER A O 1
ATOM 772 N N . ALA A 1 100 ? 6.972 7.992 -8.145 1.00 98.25 100 ALA A N 1
ATOM 773 C CA . ALA A 1 100 ? 5.706 8.606 -7.777 1.00 98.25 100 ALA A CA 1
ATOM 774 C C . ALA A 1 100 ? 5.929 9.732 -6.765 1.00 98.25 100 ALA A C 1
ATOM 776 O O . ALA A 1 100 ? 6.710 9.569 -5.825 1.00 98.25 100 ALA A O 1
ATOM 777 N N . ASP A 1 101 ? 5.221 10.839 -6.954 1.00 97.44 101 ASP A N 1
ATOM 778 C CA . ASP A 1 101 ? 5.199 11.992 -6.056 1.00 97.44 101 ASP A CA 1
ATOM 779 C C . ASP A 1 101 ? 3.760 12.215 -5.585 1.00 97.44 101 ASP A C 1
ATOM 781 O O . ASP A 1 101 ? 2.841 12.334 -6.401 1.00 97.44 101 ASP A O 1
ATOM 785 N N . ILE A 1 102 ? 3.552 12.178 -4.271 1.00 97.44 102 ILE A N 1
ATOM 786 C CA . ILE A 1 102 ? 2.247 12.348 -3.638 1.00 97.44 102 ILE A CA 1
ATOM 787 C C . ILE A 1 102 ? 2.267 13.643 -2.839 1.00 97.44 102 ILE A C 1
ATOM 789 O O . ILE A 1 102 ? 2.941 13.748 -1.814 1.00 97.44 102 ILE A O 1
ATOM 793 N N . SER A 1 103 ? 1.467 14.610 -3.271 1.00 94.12 103 SER A N 1
ATOM 794 C CA . SER A 1 103 ? 1.397 15.923 -2.639 1.00 94.12 103 SER A CA 1
ATOM 795 C C . SER A 1 103 ? -0.035 16.444 -2.581 1.00 94.12 103 SER A C 1
ATOM 797 O O . SER A 1 103 ? -0.874 16.178 -3.442 1.00 94.12 103 SER A O 1
ATOM 799 N N . SER A 1 104 ? -0.337 17.192 -1.522 1.00 92.31 104 SER A N 1
ATOM 800 C CA . SER A 1 104 ? -1.645 17.807 -1.294 1.00 92.31 104 SER A CA 1
ATOM 801 C C . SER A 1 104 ? -1.479 19.306 -1.100 1.00 92.31 104 SER A C 1
ATOM 803 O O . SER A 1 104 ? -0.622 19.737 -0.325 1.00 92.31 104 SER A O 1
ATOM 805 N N . ILE A 1 105 ? -2.337 20.099 -1.734 1.00 84.69 105 ILE A N 1
ATOM 806 C CA . ILE A 1 105 ? -2.466 21.527 -1.429 1.00 84.69 105 ILE A CA 1
ATOM 807 C C . ILE A 1 105 ? -3.549 21.670 -0.353 1.00 84.69 105 ILE A C 1
ATOM 809 O O . ILE A 1 105 ? -4.555 20.964 -0.386 1.00 84.69 105 ILE A O 1
ATOM 813 N N . ALA A 1 106 ? -3.347 22.553 0.628 1.00 80.12 106 ALA A N 1
ATOM 814 C CA . ALA A 1 106 ? -4.304 22.744 1.717 1.00 80.12 106 ALA A CA 1
ATOM 815 C C . ALA A 1 106 ? -5.710 23.073 1.176 1.00 80.12 106 ALA A C 1
ATOM 817 O O . ALA A 1 106 ? -5.885 24.040 0.438 1.00 80.12 106 ALA A O 1
ATOM 818 N N . GLY A 1 107 ? -6.706 22.263 1.549 1.00 74.19 107 GLY A N 1
ATOM 819 C CA . GLY A 1 107 ? -8.092 22.404 1.082 1.00 74.19 107 GLY A CA 1
ATOM 820 C C . GLY A 1 107 ? -8.384 21.803 -0.300 1.00 74.19 107 GLY A C 1
ATOM 821 O O . GLY A 1 107 ? -9.519 21.901 -0.756 1.00 74.19 107 GLY A O 1
ATOM 822 N N . ALA A 1 108 ? -7.399 21.177 -0.948 1.00 84.81 108 ALA A N 1
ATOM 823 C CA . ALA A 1 108 ? -7.552 20.487 -2.224 1.00 84.81 108 ALA A CA 1
ATOM 824 C C . ALA A 1 108 ? -7.427 18.962 -2.071 1.00 84.81 108 ALA A C 1
ATOM 826 O O . ALA A 1 108 ? -7.035 18.444 -1.024 1.00 84.81 108 ALA A O 1
ATOM 827 N N . GLU A 1 109 ? -7.757 18.248 -3.146 1.00 90.62 109 GLU A N 1
ATOM 828 C CA . GLU A 1 109 ? -7.492 16.816 -3.266 1.00 90.62 109 GLU A CA 1
ATOM 829 C C . GLU A 1 109 ? -5.983 16.532 -3.309 1.00 90.62 109 GLU A C 1
ATOM 831 O O . GLU A 1 109 ? -5.171 17.376 -3.706 1.00 90.62 109 GLU A O 1
ATOM 836 N N . THR A 1 110 ? -5.604 15.321 -2.904 1.00 95.25 110 THR A N 1
ATOM 837 C CA . THR A 1 110 ? -4.213 14.875 -2.976 1.00 95.25 110 THR A CA 1
ATOM 838 C C . THR A 1 110 ? -3.919 14.404 -4.393 1.00 95.25 110 THR A C 1
ATOM 840 O O . THR A 1 110 ? -4.610 13.529 -4.917 1.00 95.25 110 THR A O 1
ATOM 843 N N . ASN A 1 111 ? -2.883 14.963 -5.007 1.00 95.62 111 ASN A N 1
ATOM 844 C CA . ASN A 1 111 ? -2.434 14.583 -6.337 1.00 95.62 111 ASN A CA 1
ATOM 845 C C . ASN A 1 111 ? -1.336 13.529 -6.246 1.00 95.62 111 ASN A C 1
ATOM 847 O O . ASN A 1 111 ? -0.439 13.606 -5.406 1.00 95.62 111 ASN A O 1
ATOM 851 N N . VAL A 1 112 ? -1.411 12.554 -7.145 1.00 97.44 112 VAL A N 1
ATOM 852 C CA . VAL A 1 112 ? -0.357 11.567 -7.366 1.00 97.44 112 VAL A CA 1
ATOM 853 C C . VAL A 1 112 ? 0.188 11.789 -8.764 1.00 97.44 112 VAL A C 1
ATOM 855 O O . VAL A 1 112 ? -0.546 11.598 -9.732 1.00 97.44 112 VAL A O 1
ATOM 858 N N . TYR A 1 113 ? 1.459 12.163 -8.863 1.00 97.19 113 TYR A N 1
ATOM 859 C CA . TYR A 1 113 ? 2.211 12.247 -10.111 1.00 97.19 113 TYR A CA 1
ATOM 860 C C . TYR A 1 113 ? 3.061 10.992 -10.284 1.00 97.19 113 TYR A C 1
ATOM 862 O O . TYR A 1 113 ? 3.597 10.462 -9.313 1.00 97.19 113 TYR A O 1
ATOM 870 N N . LEU A 1 114 ? 3.215 10.528 -11.520 1.00 98.00 114 LEU A N 1
ATOM 871 C CA . LEU A 1 114 ? 4.084 9.421 -11.891 1.00 98.00 114 LEU A CA 1
ATOM 872 C C . LEU A 1 114 ? 5.046 9.877 -12.987 1.00 98.00 114 LEU A C 1
ATOM 874 O O . LEU A 1 114 ? 4.666 10.521 -13.959 1.00 98.00 114 LEU A O 1
ATOM 878 N N . SER A 1 115 ? 6.307 9.502 -12.862 1.00 97.06 115 SER A N 1
ATOM 879 C CA . SER A 1 115 ? 7.305 9.624 -13.922 1.00 97.06 115 SER A CA 1
ATOM 880 C C . SER A 1 115 ? 8.020 8.291 -14.067 1.00 97.06 115 SER A C 1
ATOM 882 O O . SER A 1 115 ? 8.147 7.557 -13.085 1.00 97.06 115 SER A O 1
ATOM 884 N N . ALA A 1 116 ? 8.439 7.947 -15.283 1.00 97.50 116 ALA A N 1
ATOM 885 C CA . ALA A 1 116 ? 9.153 6.704 -15.513 1.00 97.50 116 ALA A CA 1
ATOM 886 C C . ALA A 1 116 ? 10.139 6.807 -16.677 1.00 97.50 116 ALA A C 1
ATOM 888 O O . ALA A 1 116 ? 9.911 7.536 -17.645 1.00 97.50 116 ALA A O 1
ATOM 889 N N . SER A 1 117 ? 11.217 6.039 -16.585 1.00 97.00 117 SER A N 1
ATOM 890 C CA . SER A 1 117 ? 12.189 5.819 -17.649 1.00 97.00 117 SER A CA 1
ATOM 891 C C . SER A 1 117 ? 12.465 4.329 -17.811 1.00 97.00 117 SER A C 1
ATOM 893 O O . SER A 1 117 ? 12.236 3.527 -16.902 1.00 97.00 117 SER A O 1
ATOM 895 N N . GLN A 1 118 ? 12.933 3.954 -18.995 1.00 97.44 118 GLN A N 1
ATOM 896 C CA . GLN A 1 118 ? 13.275 2.584 -19.338 1.00 97.44 118 GLN A CA 1
ATOM 897 C C . GLN A 1 118 ? 14.696 2.521 -19.887 1.00 97.44 118 GLN A C 1
ATOM 899 O O . GLN A 1 118 ? 15.057 3.264 -20.801 1.00 97.44 118 GLN A O 1
ATOM 904 N N . GLN A 1 119 ? 15.464 1.563 -19.382 1.00 96.62 119 GLN A N 1
ATOM 905 C CA . GLN A 1 119 ? 16.708 1.099 -19.979 1.00 96.62 119 GLN A CA 1
ATOM 906 C C . GLN A 1 119 ? 16.488 -0.296 -20.566 1.00 96.62 119 GLN A C 1
ATOM 908 O O . GLN A 1 119 ? 15.934 -1.177 -19.915 1.00 96.62 119 GLN A O 1
ATOM 913 N N . THR A 1 120 ? 16.915 -0.507 -21.806 1.00 95.62 120 THR A N 1
ATOM 914 C CA . THR A 1 120 ? 16.949 -1.833 -22.435 1.00 95.62 120 THR A CA 1
ATOM 915 C C . THR A 1 120 ? 18.370 -2.361 -22.328 1.00 95.62 120 THR A C 1
ATOM 917 O O . THR A 1 120 ? 19.296 -1.732 -22.841 1.00 95.62 120 THR A O 1
ATOM 920 N N . ILE A 1 121 ? 18.543 -3.488 -21.650 1.00 93.50 121 ILE A N 1
ATOM 921 C CA . ILE A 1 121 ? 19.831 -4.095 -21.327 1.00 93.50 121 ILE A 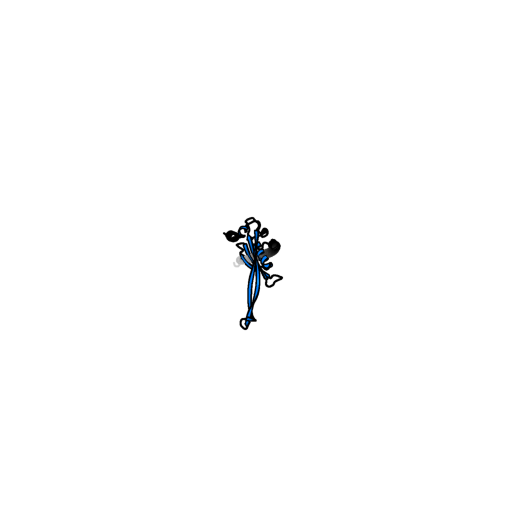CA 1
ATOM 922 C C . ILE A 1 121 ? 19.962 -5.397 -22.112 1.00 93.50 121 ILE A C 1
ATOM 924 O O . ILE A 1 121 ? 19.097 -6.258 -22.006 1.00 93.50 121 ILE A O 1
ATOM 928 N N . LEU A 1 122 ? 21.051 -5.536 -22.864 1.00 93.81 122 LEU A N 1
ATOM 929 C CA . LEU A 1 122 ? 21.467 -6.761 -23.535 1.00 93.81 122 LEU A CA 1
ATOM 930 C C . LEU A 1 122 ? 22.549 -7.459 -22.699 1.00 93.81 122 LEU A C 1
ATOM 932 O O . LEU A 1 122 ? 23.628 -6.906 -22.471 1.00 93.81 122 LEU A O 1
ATOM 936 N N . HIS A 1 123 ? 22.267 -8.679 -22.272 1.00 89.69 123 HIS A N 1
ATOM 937 C CA . HIS A 1 123 ? 23.142 -9.591 -21.551 1.00 89.69 123 HIS A CA 1
ATOM 938 C C . HIS A 1 123 ? 23.845 -10.491 -22.558 1.00 89.69 123 HIS A C 1
ATOM 940 O O . HIS A 1 123 ? 23.254 -11.410 -23.106 1.00 89.69 123 HIS A O 1
ATOM 946 N N . ARG A 1 124 ? 25.128 -10.249 -22.822 1.00 86.81 124 ARG A N 1
ATOM 947 C CA . ARG A 1 124 ? 25.905 -11.106 -23.723 1.00 86.81 124 ARG A CA 1
ATOM 948 C C . ARG A 1 124 ? 26.859 -11.983 -22.930 1.00 86.81 124 ARG A C 1
ATOM 950 O O . ARG A 1 124 ? 27.705 -11.482 -22.188 1.00 86.81 124 ARG A O 1
ATOM 957 N N . LYS A 1 125 ? 26.779 -13.293 -23.166 1.00 82.81 125 LYS A N 1
ATOM 958 C CA . LYS A 1 125 ? 27.775 -14.258 -22.698 1.00 82.81 125 LYS A CA 1
ATOM 959 C C . LYS A 1 125 ? 28.874 -14.424 -23.744 1.00 82.81 125 LYS A C 1
ATOM 961 O O . LYS A 1 125 ? 28.621 -14.886 -24.855 1.00 82.81 125 LYS A O 1
ATOM 966 N N . THR A 1 126 ? 30.098 -14.069 -23.380 1.00 80.38 126 THR A N 1
ATOM 967 C CA . THR A 1 126 ? 31.281 -14.224 -24.233 1.00 80.38 126 THR A CA 1
ATOM 968 C C . THR A 1 126 ? 32.167 -15.314 -23.652 1.00 80.38 126 THR A C 1
ATOM 970 O O . THR A 1 126 ? 32.411 -15.347 -22.450 1.00 80.38 126 THR A O 1
ATOM 973 N N . TYR A 1 127 ? 32.644 -16.234 -24.485 1.00 84.00 127 TYR A N 1
ATOM 974 C CA . TYR A 1 127 ? 33.557 -17.285 -24.042 1.00 84.00 127 TYR A CA 1
ATOM 975 C C . TYR A 1 127 ? 34.998 -16.857 -24.293 1.00 84.00 127 TYR A C 1
ATOM 977 O O . TYR A 1 127 ? 35.337 -16.434 -25.399 1.00 84.00 127 TYR A O 1
ATOM 985 N N . THR A 1 128 ? 35.853 -17.001 -23.285 1.00 81.38 128 THR A N 1
ATOM 986 C CA . THR A 1 128 ? 37.302 -16.923 -23.468 1.00 81.38 128 THR A CA 1
ATOM 987 C C . THR A 1 128 ? 37.800 -18.308 -23.849 1.00 81.38 128 THR A C 1
ATOM 989 O O . THR A 1 128 ? 37.455 -19.306 -23.215 1.00 81.38 128 THR A O 1
ATOM 992 N N . TRP A 1 129 ? 38.569 -18.387 -24.929 1.00 80.06 129 TRP A N 1
ATOM 993 C CA . TRP A 1 129 ? 39.028 -19.654 -25.492 1.00 80.06 129 TRP A CA 1
ATOM 994 C C . TRP A 1 129 ? 40.516 -19.856 -25.232 1.00 80.06 129 TRP A C 1
ATOM 996 O O . TRP A 1 129 ? 41.314 -18.925 -25.361 1.00 80.06 129 TRP A O 1
ATOM 1006 N N . TRP A 1 130 ? 40.903 -21.091 -24.923 1.00 86.25 130 TRP A N 1
ATOM 1007 C CA . TRP A 1 130 ? 42.297 -21.501 -24.995 1.00 86.25 130 TRP A CA 1
ATOM 1008 C C . TRP A 1 130 ? 42.707 -21.658 -26.455 1.00 86.25 130 TRP A C 1
ATOM 1010 O O . TRP A 1 130 ? 42.012 -22.321 -27.230 1.00 86.25 130 TRP A O 1
ATOM 1020 N N . HIS A 1 131 ? 43.841 -21.067 -26.821 1.00 83.81 131 HIS A N 1
ATOM 1021 C CA . HIS A 1 131 ? 44.329 -21.074 -28.194 1.00 83.81 131 HIS A CA 1
ATOM 1022 C C . HIS A 1 131 ? 45.567 -21.970 -28.333 1.00 83.81 131 HIS A C 1
ATOM 1024 O O . HIS A 1 131 ? 46.603 -21.702 -27.721 1.00 83.81 131 HIS A O 1
ATOM 1030 N N . LEU A 1 132 ? 45.487 -23.005 -29.176 1.00 83.81 132 LEU A N 1
ATOM 1031 C CA . LEU A 1 132 ? 46.644 -23.806 -29.579 1.00 83.81 132 LEU A CA 1
ATOM 1032 C C . LEU A 1 132 ? 47.468 -23.019 -30.603 1.00 83.81 132 LEU A C 1
ATOM 1034 O O . LEU A 1 132 ? 46.922 -22.501 -31.580 1.00 83.81 132 LEU A O 1
ATOM 1038 N N . LEU A 1 133 ? 48.786 -22.941 -30.381 1.00 83.75 133 LEU A N 1
ATOM 1039 C CA . LEU A 1 133 ? 49.726 -22.198 -31.236 1.00 83.75 133 LEU A CA 1
ATOM 1040 C C . LEU A 1 133 ? 49.307 -20.733 -31.467 1.00 83.75 133 LEU A C 1
ATOM 1042 O O . LEU A 1 133 ? 49.478 -20.212 -32.564 1.00 83.75 133 LEU A O 1
ATOM 1046 N N . TRP A 1 134 ? 48.718 -20.082 -30.455 1.00 73.69 134 TRP A N 1
ATOM 1047 C CA . TRP A 1 134 ? 48.212 -18.697 -30.496 1.00 73.69 134 TRP A CA 1
ATOM 1048 C C . TRP A 1 134 ? 47.121 -18.408 -31.554 1.00 73.69 134 TRP A C 1
ATOM 1050 O O . TRP A 1 134 ? 46.521 -17.340 -31.526 1.00 73.69 134 TRP A O 1
ATOM 1060 N N . LEU A 1 135 ? 46.801 -19.354 -32.443 1.00 80.56 135 LEU A N 1
ATOM 1061 C CA . LEU A 1 135 ? 45.946 -19.110 -33.606 1.00 80.56 135 LEU A CA 1
ATOM 1062 C C . LEU A 1 135 ? 44.615 -19.873 -33.572 1.00 80.56 135 LEU A C 1
ATOM 1064 O O . LEU A 1 135 ? 43.640 -19.408 -34.154 1.00 80.56 135 LEU A O 1
ATOM 1068 N N . ILE A 1 136 ? 44.556 -21.042 -32.924 1.00 85.12 136 ILE A N 1
ATOM 1069 C CA . ILE A 1 136 ? 43.404 -21.950 -33.043 1.00 85.12 136 ILE A CA 1
ATOM 1070 C C . ILE A 1 136 ? 42.658 -22.035 -31.704 1.00 85.12 136 ILE A C 1
ATOM 1072 O O . ILE A 1 136 ? 43.190 -22.656 -30.783 1.00 85.12 136 ILE A O 1
ATOM 1076 N N . PRO A 1 137 ? 41.445 -21.466 -31.563 1.00 84.62 137 PRO A N 1
ATOM 1077 C CA . PRO A 1 137 ? 40.634 -21.635 -30.357 1.00 84.62 137 PRO A CA 1
ATOM 1078 C C . PRO A 1 137 ? 40.137 -23.087 -30.263 1.00 84.62 137 PRO A C 1
ATOM 1080 O O . PRO A 1 137 ? 39.352 -23.521 -31.102 1.00 84.62 137 PRO A O 1
ATOM 1083 N N . ILE A 1 138 ? 40.608 -23.854 -29.270 1.00 83.38 138 ILE A N 1
ATOM 1084 C CA . ILE A 1 138 ? 40.308 -25.300 -29.173 1.00 83.38 138 ILE A CA 1
ATOM 1085 C C . ILE A 1 138 ? 39.245 -25.616 -28.125 1.00 83.38 138 ILE A C 1
ATOM 1087 O O . ILE A 1 138 ? 38.331 -26.387 -28.404 1.00 83.38 138 ILE A O 1
ATOM 1091 N N . PHE A 1 139 ? 39.329 -25.042 -26.926 1.00 82.62 139 PHE A N 1
ATOM 1092 C CA . PHE A 1 139 ? 38.309 -25.259 -25.898 1.00 82.62 139 PHE A CA 1
ATOM 1093 C C . PHE A 1 139 ? 38.082 -23.997 -25.057 1.00 82.62 139 PHE A C 1
ATOM 1095 O O . PHE A 1 139 ? 39.030 -23.242 -24.822 1.00 82.62 139 PHE A O 1
ATOM 1102 N N . PRO A 1 140 ? 36.838 -23.734 -24.614 1.00 82.06 140 PRO A N 1
ATOM 1103 C CA . PRO A 1 140 ? 36.528 -22.579 -23.783 1.00 82.06 140 PRO A CA 1
ATOM 1104 C C . PRO A 1 140 ? 37.144 -22.748 -22.386 1.00 82.06 140 PRO A C 1
ATOM 1106 O O . PRO A 1 140 ? 36.960 -23.775 -21.736 1.00 82.06 140 PRO A O 1
ATOM 1109 N N . THR A 1 141 ? 37.872 -21.736 -21.922 1.00 82.12 141 THR A N 1
ATOM 1110 C CA . THR A 1 141 ? 38.508 -21.684 -20.591 1.00 82.12 141 THR A CA 1
ATOM 1111 C C . THR A 1 141 ? 37.740 -20.853 -19.582 1.00 82.12 141 THR A C 1
ATOM 1113 O O . THR A 1 141 ? 38.005 -20.949 -18.387 1.00 82.12 141 THR A O 1
ATOM 1116 N N . GLY A 1 142 ? 36.795 -20.039 -20.042 1.00 82.88 142 GLY A N 1
ATOM 1117 C CA . GLY A 1 142 ? 35.982 -19.198 -19.181 1.00 82.88 142 GLY A CA 1
ATOM 1118 C C . GLY A 1 142 ? 34.800 -18.605 -19.930 1.00 82.88 142 GLY A C 1
ATOM 1119 O O . GLY A 1 142 ? 34.725 -18.646 -21.159 1.00 82.88 142 GLY A O 1
ATOM 1120 N N . ALA A 1 143 ? 33.858 -18.063 -19.169 1.00 83.62 143 ALA A N 1
ATOM 1121 C CA . ALA A 1 143 ? 32.757 -17.278 -19.695 1.00 83.62 143 ALA A CA 1
ATOM 1122 C C . ALA A 1 143 ? 32.710 -15.947 -18.946 1.00 83.62 143 ALA A C 1
ATOM 1124 O O . ALA A 1 143 ? 32.707 -15.933 -17.716 1.00 83.62 143 ALA A O 1
ATOM 1125 N N . GLU A 1 144 ? 32.657 -14.855 -19.696 1.00 82.50 144 GLU A N 1
ATOM 1126 C CA . GLU A 1 144 ? 32.426 -13.510 -19.189 1.00 82.50 144 GLU A CA 1
ATOM 1127 C C . GLU A 1 144 ? 31.020 -13.060 -19.581 1.00 82.50 144 GLU A C 1
ATOM 1129 O O . GLU A 1 144 ? 30.551 -13.306 -20.696 1.00 82.50 144 GLU A O 1
ATOM 1134 N N . TYR A 1 145 ? 30.336 -12.414 -18.642 1.00 80.25 145 TYR A N 1
ATOM 1135 C CA . TYR A 1 145 ? 29.015 -11.839 -18.855 1.00 80.25 145 TYR A CA 1
ATOM 1136 C C . TYR A 1 145 ? 29.160 -10.320 -18.930 1.00 80.25 145 TYR A C 1
ATOM 1138 O O . TYR A 1 145 ? 29.688 -9.703 -18.005 1.00 80.25 145 TYR A O 1
ATOM 1146 N N . HIS A 1 146 ? 28.688 -9.720 -20.022 1.00 81.56 146 HIS A N 1
ATOM 1147 C CA . HIS A 1 146 ? 28.656 -8.268 -20.188 1.00 81.56 146 HIS A CA 1
ATOM 1148 C C . HIS A 1 146 ? 27.216 -7.789 -20.328 1.00 81.56 146 HIS A C 1
ATOM 1150 O O . HIS A 1 146 ? 26.444 -8.346 -21.108 1.00 81.56 146 HIS A O 1
ATOM 1156 N N . THR A 1 147 ? 26.879 -6.727 -19.604 1.00 86.06 147 THR A N 1
ATOM 1157 C CA . THR A 1 147 ? 25.583 -6.050 -19.688 1.00 86.06 147 THR A CA 1
ATOM 1158 C C . THR A 1 147 ? 25.751 -4.746 -20.455 1.00 86.06 147 THR A C 1
ATOM 1160 O O . THR A 1 147 ? 26.516 -3.875 -20.037 1.00 86.06 147 THR A O 1
ATOM 1163 N N . LEU A 1 148 ? 25.050 -4.601 -21.574 1.00 89.06 148 LEU A N 1
ATOM 1164 C CA . LEU A 1 148 ? 25.105 -3.413 -22.422 1.00 89.06 148 LEU A CA 1
ATOM 1165 C C . LEU A 1 148 ? 23.740 -2.731 -22.426 1.00 89.06 148 LEU A C 1
ATOM 1167 O O . LEU A 1 148 ? 22.755 -3.337 -22.834 1.00 89.06 148 LEU A O 1
ATOM 1171 N N . VAL A 1 149 ? 23.673 -1.466 -22.014 1.00 92.69 149 VAL A N 1
ATOM 1172 C CA . VAL A 1 149 ? 22.456 -0.661 -22.190 1.00 92.69 149 VAL A CA 1
ATOM 1173 C C . VAL A 1 149 ? 22.383 -0.243 -23.657 1.00 92.69 149 VAL A C 1
ATOM 1175 O O . VAL A 1 149 ? 23.200 0.546 -24.125 1.00 92.69 149 VAL A O 1
ATOM 1178 N N . ILE A 1 150 ? 21.433 -0.808 -24.397 1.00 91.06 150 ILE A N 1
ATOM 1179 C CA . ILE A 1 150 ? 21.280 -0.577 -25.840 1.00 91.06 150 ILE A CA 1
ATOM 1180 C C . ILE A 1 150 ? 20.295 0.550 -26.162 1.00 91.06 150 ILE A C 1
ATOM 1182 O O . ILE A 1 150 ? 20.373 1.136 -27.241 1.00 91.06 150 ILE A O 1
ATOM 1186 N N . ARG A 1 151 ? 19.363 0.857 -25.251 1.00 91.00 151 ARG A N 1
ATOM 1187 C CA . ARG A 1 151 ? 18.418 1.980 -25.364 1.00 91.00 151 ARG A CA 1
ATOM 1188 C C . ARG A 1 151 ? 18.101 2.541 -23.986 1.00 91.00 151 ARG A C 1
ATOM 1190 O O . ARG A 1 151 ? 17.923 1.768 -23.051 1.00 91.00 151 ARG A O 1
ATOM 1197 N N . GLU A 1 152 ? 17.963 3.856 -23.893 1.00 93.69 152 GLU A N 1
ATOM 1198 C CA . GLU A 1 152 ? 17.539 4.559 -22.683 1.00 93.69 152 GLU A CA 1
ATOM 1199 C C . GLU A 1 152 ? 16.628 5.731 -23.056 1.00 93.69 152 GLU A C 1
ATOM 1201 O O . GLU A 1 152 ? 16.879 6.422 -24.045 1.00 93.69 152 GLU A O 1
ATOM 1206 N N . GLY A 1 153 ? 15.562 5.943 -22.286 1.00 92.75 153 GLY A N 1
ATOM 1207 C CA . GLY A 1 153 ? 14.666 7.079 -22.481 1.00 92.75 153 GLY A CA 1
ATOM 1208 C C . GLY A 1 153 ? 13.520 7.133 -21.476 1.00 92.75 153 GLY A C 1
ATOM 1209 O O . GLY A 1 153 ? 13.269 6.179 -20.738 1.00 92.75 153 GLY A O 1
ATOM 1210 N N . ASN A 1 154 ? 12.810 8.261 -21.457 1.00 92.88 154 ASN A N 1
ATOM 1211 C CA . ASN A 1 154 ? 11.583 8.413 -20.677 1.00 92.88 154 ASN A CA 1
ATOM 1212 C C . ASN A 1 154 ? 10.448 7.608 -21.316 1.00 92.88 154 ASN A C 1
ATOM 1214 O O . ASN A 1 154 ? 10.326 7.557 -22.541 1.00 92.88 154 ASN A O 1
ATOM 1218 N N . ILE A 1 155 ? 9.593 7.016 -20.487 1.00 94.38 155 ILE A N 1
ATOM 1219 C CA . ILE A 1 155 ? 8.356 6.396 -20.960 1.00 94.38 155 ILE A CA 1
ATOM 1220 C C . ILE A 1 155 ? 7.358 7.525 -21.208 1.00 94.38 155 ILE A C 1
ATOM 1222 O O . ILE A 1 155 ? 6.993 8.235 -20.283 1.00 94.38 155 ILE A O 1
ATOM 1226 N N . THR A 1 156 ? 6.932 7.711 -22.454 1.00 92.38 156 THR A N 1
ATOM 1227 C CA . THR A 1 156 ? 5.940 8.735 -22.829 1.00 92.38 156 THR A CA 1
ATOM 1228 C C . THR A 1 156 ? 4.601 8.136 -23.248 1.00 92.38 156 THR A C 1
ATOM 1230 O O . THR A 1 156 ? 3.657 8.880 -23.502 1.00 92.38 156 THR A O 1
ATOM 1233 N N . ASP A 1 157 ? 4.505 6.803 -23.302 1.00 93.00 157 ASP A N 1
ATOM 1234 C CA . ASP A 1 157 ? 3.291 6.095 -23.698 1.00 93.00 157 ASP A CA 1
ATOM 1235 C C . ASP A 1 157 ? 2.153 6.381 -22.698 1.00 93.00 157 ASP A C 1
ATOM 1237 O O . ASP A 1 157 ? 2.267 6.019 -21.521 1.00 93.00 157 ASP A O 1
ATOM 1241 N N . PRO A 1 158 ? 1.043 7.003 -23.136 1.00 92.88 158 PRO A N 1
ATOM 1242 C CA . PRO A 1 158 ? -0.088 7.290 -22.263 1.00 92.88 158 PRO A CA 1
ATOM 1243 C C . PRO A 1 158 ? -0.698 6.024 -21.638 1.00 92.88 158 PRO A C 1
ATOM 1245 O O . PRO A 1 158 ? -1.141 6.059 -20.486 1.00 92.88 158 PRO A O 1
ATOM 1248 N N . VAL A 1 159 ? -0.658 4.885 -22.345 1.00 94.56 159 VAL A N 1
ATOM 1249 C CA . VAL A 1 159 ? -1.221 3.608 -21.875 1.00 94.56 159 VAL A CA 1
ATOM 1250 C C . VAL A 1 159 ? -0.578 3.188 -20.555 1.00 94.56 159 VAL A C 1
ATOM 1252 O O . VAL A 1 159 ? -1.294 2.880 -19.601 1.00 94.56 159 VAL A O 1
ATOM 1255 N N . PHE A 1 160 ? 0.751 3.302 -20.450 1.00 95.44 160 PHE A N 1
ATOM 1256 C CA . PHE A 1 160 ? 1.505 2.985 -19.233 1.00 95.44 160 PHE A CA 1
ATOM 1257 C C . PHE A 1 160 ? 0.962 3.725 -18.000 1.00 95.44 160 PHE A C 1
ATOM 1259 O O . PHE A 1 160 ? 0.733 3.129 -16.944 1.00 95.44 160 PHE A O 1
ATOM 1266 N N . TYR A 1 161 ? 0.711 5.028 -18.140 1.00 96.19 161 TYR A N 1
ATOM 1267 C CA . TYR A 1 161 ? 0.189 5.853 -17.053 1.00 96.19 161 TYR A CA 1
ATOM 1268 C C . TYR A 1 161 ? -1.261 5.509 -16.727 1.00 96.19 161 TYR A C 1
ATOM 1270 O O . TYR A 1 161 ? -1.618 5.373 -15.553 1.00 96.19 161 TYR A O 1
ATOM 1278 N N . THR A 1 162 ? -2.101 5.323 -17.748 1.00 95.56 162 THR A N 1
ATOM 1279 C CA . THR A 1 162 ? -3.507 4.965 -17.529 1.00 95.56 162 THR A CA 1
ATOM 1280 C C . THR A 1 162 ? -3.653 3.631 -16.806 1.00 95.56 162 THR A C 1
ATOM 1282 O O . THR A 1 162 ? -4.453 3.540 -15.872 1.00 95.56 162 THR A O 1
ATOM 1285 N N . ASP A 1 163 ? -2.835 2.632 -17.140 1.00 96.50 163 ASP A N 1
ATOM 1286 C CA . ASP A 1 163 ? -2.834 1.333 -16.471 1.00 96.50 163 ASP A CA 1
ATOM 1287 C C . ASP A 1 163 ? -2.441 1.457 -14.998 1.00 96.50 163 ASP A C 1
ATOM 1289 O O . ASP A 1 163 ? -3.105 0.885 -14.124 1.00 96.50 163 ASP A O 1
ATOM 1293 N N . PHE A 1 164 ? -1.411 2.249 -14.687 1.00 97.38 164 PHE A N 1
ATOM 1294 C CA . PHE A 1 164 ? -1.045 2.531 -13.301 1.00 97.38 164 PHE A CA 1
ATOM 1295 C C . PHE A 1 164 ? -2.207 3.172 -12.532 1.00 97.38 164 PHE A C 1
ATOM 1297 O O . PHE A 1 164 ? -2.602 2.667 -11.477 1.00 97.38 164 PHE A O 1
ATOM 1304 N N . PHE A 1 165 ? -2.797 4.248 -13.060 1.00 97.38 165 PHE A N 1
ATOM 1305 C CA . PHE A 1 165 ? -3.858 4.970 -12.354 1.00 97.38 165 PHE A CA 1
ATOM 1306 C C . PHE A 1 165 ? -5.160 4.173 -12.254 1.00 97.38 165 PHE A C 1
ATOM 1308 O O . PHE A 1 165 ? -5.869 4.296 -11.254 1.00 97.38 165 PHE A O 1
ATOM 1315 N N . ASN A 1 166 ? -5.472 3.316 -13.226 1.00 96.69 166 ASN A N 1
ATOM 1316 C CA . ASN A 1 166 ? -6.610 2.401 -13.142 1.00 96.69 166 ASN A CA 1
ATOM 1317 C C . ASN A 1 166 ? -6.415 1.382 -12.013 1.00 96.69 166 ASN A C 1
ATOM 1319 O O . ASN A 1 166 ? -7.305 1.205 -11.178 1.00 96.69 166 ASN A O 1
ATOM 1323 N N . ASN A 1 167 ? -5.226 0.780 -11.919 1.00 97.12 167 ASN A N 1
ATOM 1324 C CA . ASN A 1 167 ? -4.885 -0.116 -10.813 1.00 97.12 167 ASN A CA 1
ATOM 1325 C C . ASN A 1 167 ? -4.906 0.606 -9.459 1.00 97.12 167 ASN A C 1
ATOM 1327 O O . ASN A 1 167 ? -5.410 0.059 -8.474 1.00 97.12 167 ASN A O 1
ATOM 1331 N N . LEU A 1 168 ? -4.414 1.846 -9.412 1.00 97.62 168 LEU A N 1
ATOM 1332 C CA . LEU A 1 168 ? -4.427 2.661 -8.203 1.00 97.62 168 LEU A CA 1
ATOM 1333 C C . LEU A 1 168 ? -5.859 2.970 -7.744 1.00 97.62 168 LEU A C 1
ATOM 1335 O O . LEU A 1 168 ? -6.166 2.778 -6.572 1.00 97.62 168 LEU A O 1
ATOM 1339 N N . LYS A 1 169 ? -6.763 3.359 -8.653 1.00 97.31 169 LYS A N 1
ATOM 1340 C CA . LYS A 1 169 ? -8.188 3.590 -8.340 1.00 97.31 169 LYS A CA 1
ATOM 1341 C C . LYS A 1 169 ? -8.850 2.349 -7.741 1.00 97.31 169 LYS A C 1
ATOM 1343 O O . LYS A 1 169 ? -9.552 2.450 -6.736 1.00 97.31 169 LYS A O 1
ATOM 1348 N N . VAL A 1 170 ? -8.583 1.169 -8.306 1.00 96.81 170 VAL A N 1
ATOM 1349 C CA . VAL A 1 170 ? -9.077 -0.108 -7.760 1.00 96.81 170 VAL A CA 1
ATOM 1350 C C . VAL A 1 170 ? -8.499 -0.371 -6.365 1.00 96.81 170 VAL A C 1
ATOM 1352 O O . VAL A 1 170 ? -9.221 -0.797 -5.460 1.00 96.81 170 VAL A O 1
ATOM 1355 N N . ALA A 1 171 ? -7.208 -0.099 -6.161 1.00 96.38 171 ALA A N 1
ATOM 1356 C CA . ALA A 1 171 ? -6.557 -0.269 -4.866 1.00 96.38 171 ALA A CA 1
ATOM 1357 C C . ALA A 1 171 ? -7.115 0.690 -3.800 1.00 96.38 171 ALA A C 1
ATOM 1359 O O . ALA A 1 171 ? -7.348 0.254 -2.671 1.00 96.38 171 ALA A O 1
ATOM 1360 N N . VAL A 1 172 ? -7.388 1.946 -4.165 1.00 96.62 172 VAL A N 1
ATOM 1361 C CA . VAL A 1 172 ? -8.037 2.946 -3.303 1.00 96.62 172 VAL A CA 1
ATOM 1362 C C . VAL A 1 172 ? -9.434 2.481 -2.903 1.00 96.62 172 VAL A C 1
ATOM 1364 O O . VAL A 1 172 ? -9.718 2.380 -1.711 1.00 96.62 172 VAL A O 1
ATOM 1367 N N . ALA A 1 173 ? -10.267 2.076 -3.866 1.00 95.25 173 ALA A N 1
ATOM 1368 C CA . ALA A 1 173 ? -11.608 1.567 -3.579 1.00 95.25 173 ALA A CA 1
ATOM 1369 C C . ALA A 1 173 ? -11.573 0.352 -2.633 1.00 95.25 173 ALA A C 1
ATOM 1371 O O . ALA A 1 173 ? -12.353 0.258 -1.684 1.00 95.25 173 ALA A O 1
ATOM 1372 N N . LYS A 1 174 ? -10.624 -0.573 -2.834 1.00 93.81 174 LYS A N 1
ATOM 1373 C CA . LYS A 1 174 ? -10.441 -1.724 -1.938 1.00 93.81 174 LYS A CA 1
ATOM 1374 C C . LYS A 1 174 ? -9.998 -1.303 -0.534 1.00 93.81 174 LYS A C 1
ATOM 1376 O O . LYS A 1 174 ? -10.475 -1.875 0.447 1.00 93.81 174 LYS A O 1
ATOM 1381 N N . HIS A 1 175 ? -9.095 -0.331 -0.435 1.00 92.88 175 HIS A N 1
ATOM 1382 C CA . HIS A 1 175 ? -8.636 0.203 0.842 1.00 92.88 175 HIS A CA 1
ATOM 1383 C C . HIS A 1 175 ? -9.792 0.852 1.615 1.00 92.88 175 HIS A C 1
ATOM 1385 O O . HIS A 1 175 ? -9.980 0.548 2.790 1.00 92.88 175 HIS A O 1
ATOM 1391 N N . GLU A 1 176 ? -10.627 1.659 0.956 1.00 91.44 176 GLU A N 1
ATOM 1392 C CA . GLU A 1 176 ? -11.823 2.239 1.576 1.00 91.44 176 GLU A CA 1
ATOM 1393 C C . GLU A 1 176 ? -12.769 1.177 2.142 1.00 91.44 176 GLU A C 1
ATOM 1395 O O . GLU A 1 176 ? -13.251 1.308 3.269 1.00 91.44 176 GLU A O 1
ATOM 1400 N N . MET A 1 177 ? -13.040 0.120 1.372 1.00 89.44 177 MET A N 1
ATOM 1401 C CA . MET A 1 177 ? -13.920 -0.965 1.809 1.00 89.44 177 MET A CA 1
ATOM 1402 C C . MET A 1 177 ? -13.350 -1.685 3.036 1.00 89.44 177 MET A C 1
ATOM 1404 O O . MET A 1 177 ? -14.083 -1.938 3.991 1.00 89.44 177 MET A O 1
ATOM 1408 N N . ALA A 1 178 ? -12.039 -1.942 3.052 1.00 89.56 178 ALA A N 1
ATOM 1409 C CA . ALA A 1 178 ? -11.364 -2.556 4.193 1.00 89.56 178 ALA A CA 1
ATOM 1410 C C . ALA A 1 178 ? -11.413 -1.666 5.448 1.00 89.56 178 ALA A C 1
ATOM 1412 O O . ALA A 1 178 ? -11.678 -2.161 6.544 1.00 89.56 178 ALA A O 1
ATOM 1413 N N . VAL A 1 179 ? -11.216 -0.351 5.296 1.00 91.00 179 VAL A N 1
ATOM 1414 C CA . VAL A 1 179 ? -11.317 0.612 6.406 1.00 91.00 179 VAL A CA 1
ATOM 1415 C C . VAL A 1 179 ? -12.746 0.671 6.952 1.00 91.00 179 VAL A C 1
ATOM 1417 O O . VAL A 1 179 ? -12.936 0.622 8.168 1.00 91.00 179 VAL A O 1
ATOM 1420 N N . LYS A 1 180 ? -13.761 0.712 6.078 1.00 90.88 180 LYS A N 1
ATOM 1421 C CA . LYS A 1 180 ? -15.182 0.697 6.474 1.00 90.88 180 LYS A CA 1
ATOM 1422 C C . LYS A 1 180 ? -15.545 -0.578 7.240 1.00 90.88 180 LYS A C 1
ATOM 1424 O O . LYS A 1 180 ? -16.212 -0.509 8.272 1.00 90.88 180 LYS A O 1
ATOM 1429 N N . GLU A 1 181 ? -15.082 -1.738 6.778 1.00 90.88 181 GLU A N 1
ATOM 1430 C CA . GLU A 1 181 ? -15.321 -3.015 7.458 1.00 90.88 181 GLU A CA 1
ATOM 1431 C C . GLU A 1 181 ? -14.626 -3.076 8.828 1.00 90.88 181 GLU A C 1
ATOM 1433 O O . GLU A 1 181 ? -15.234 -3.497 9.816 1.00 90.88 181 GLU A O 1
ATOM 1438 N N . ALA A 1 182 ? -13.375 -2.612 8.912 1.00 88.25 182 ALA A N 1
ATOM 1439 C CA . ALA A 1 182 ? -12.637 -2.540 10.170 1.00 88.25 182 ALA A CA 1
ATOM 1440 C C . ALA A 1 182 ? -13.327 -1.611 11.184 1.00 88.25 182 ALA A C 1
ATOM 1442 O O . ALA A 1 182 ? -13.472 -1.979 12.351 1.00 88.25 182 ALA A O 1
ATOM 1443 N N . ALA A 1 183 ? -13.818 -0.452 10.734 1.00 90.94 183 ALA A N 1
ATOM 1444 C CA . ALA A 1 183 ? -14.570 0.480 11.570 1.00 90.94 183 ALA A CA 1
ATOM 1445 C C . ALA A 1 183 ? -15.875 -0.140 12.095 1.00 90.94 183 ALA A C 1
ATOM 1447 O O . ALA A 1 183 ? -16.178 -0.018 13.282 1.00 90.94 183 ALA A O 1
ATOM 1448 N N . LYS A 1 184 ? -16.615 -0.870 11.247 1.00 90.62 184 LYS A N 1
ATOM 1449 C CA . LYS A 1 184 ? -17.840 -1.571 11.659 1.00 90.62 184 LYS A CA 1
ATOM 1450 C C . LYS A 1 184 ? -17.560 -2.617 12.743 1.00 90.62 184 LYS A C 1
ATOM 1452 O O . LYS A 1 184 ? -18.225 -2.617 13.774 1.00 90.62 184 LYS A O 1
ATOM 1457 N N . LYS A 1 185 ? -16.535 -3.455 12.553 1.00 89.62 185 LYS A N 1
ATOM 1458 C CA . LYS A 1 185 ? -16.132 -4.467 13.549 1.00 89.62 185 LYS A CA 1
ATOM 1459 C C . LYS A 1 185 ? -15.692 -3.836 14.872 1.00 89.62 185 LYS A C 1
ATOM 1461 O O . LYS A 1 185 ? -15.995 -4.367 15.939 1.00 89.62 185 LYS A O 1
ATOM 1466 N N . ALA A 1 186 ? -14.988 -2.705 14.818 1.00 88.12 186 ALA A N 1
ATOM 1467 C CA . ALA A 1 186 ? -14.586 -1.973 16.016 1.00 88.12 186 ALA A CA 1
ATOM 1468 C C . ALA A 1 186 ? -15.799 -1.403 16.776 1.00 88.12 186 ALA A C 1
ATOM 1470 O O . ALA A 1 186 ? -15.851 -1.518 18.000 1.00 88.12 186 ALA A O 1
ATOM 1471 N N . ALA A 1 187 ? -16.788 -0.857 16.061 1.00 88.81 187 ALA A N 1
ATOM 1472 C CA . ALA A 1 187 ? -18.026 -0.353 16.656 1.00 88.81 187 ALA A CA 1
ATOM 1473 C C . ALA A 1 187 ? -18.850 -1.472 17.320 1.00 88.81 187 ALA A C 1
ATOM 1475 O O . ALA A 1 187 ? -19.257 -1.324 18.471 1.00 88.81 187 ALA A O 1
ATOM 1476 N N . GLU A 1 188 ? -19.021 -2.615 16.647 1.00 89.75 188 GLU A N 1
ATOM 1477 C CA . GLU A 1 188 ? -19.722 -3.786 17.200 1.00 89.75 188 GLU A CA 1
ATOM 1478 C C . GLU A 1 188 ? -19.042 -4.307 18.478 1.00 89.75 188 GLU A C 1
ATOM 1480 O O . GLU A 1 188 ? -19.709 -4.608 19.471 1.00 89.75 188 GLU A O 1
ATOM 1485 N N . LYS A 1 189 ? -17.702 -4.362 18.491 1.00 89.00 189 LYS A N 1
ATOM 1486 C CA . LYS A 1 189 ? -16.938 -4.773 19.677 1.00 89.00 189 LYS A CA 1
ATOM 1487 C C . LYS A 1 189 ? -17.115 -3.794 20.842 1.00 89.00 189 LYS A C 1
ATOM 1489 O O . LYS A 1 189 ? -17.330 -4.234 21.969 1.00 89.00 189 LYS A O 1
ATOM 1494 N N . ALA A 1 190 ? -17.045 -2.489 20.576 1.00 86.75 190 ALA A N 1
ATOM 1495 C CA . ALA A 1 190 ? -17.221 -1.461 21.600 1.00 86.75 190 ALA A CA 1
ATOM 1496 C C . ALA A 1 190 ? -18.641 -1.477 22.196 1.00 86.75 190 ALA A C 1
ATOM 1498 O O . ALA A 1 190 ? -18.815 -1.316 23.405 1.00 86.75 190 ALA A O 1
ATOM 1499 N N . GLU A 1 191 ? -19.662 -1.720 21.370 1.00 85.69 191 GLU A N 1
ATOM 1500 C CA . GLU A 1 191 ? -21.039 -1.850 21.846 1.00 85.69 191 GLU A CA 1
ATOM 1501 C C . GLU A 1 191 ? -21.234 -3.104 22.709 1.00 85.69 191 GLU A C 1
ATOM 1503 O O . GLU A 1 191 ? -21.825 -3.017 23.790 1.00 85.69 191 GLU A O 1
ATOM 1508 N N . ALA A 1 192 ? -20.683 -4.248 22.291 1.00 85.31 192 ALA A N 1
ATOM 1509 C CA . ALA A 1 192 ? -20.721 -5.477 23.080 1.00 85.31 192 ALA A CA 1
ATOM 1510 C C . ALA A 1 192 ? -20.048 -5.304 24.455 1.00 85.31 192 ALA A C 1
ATOM 1512 O O . ALA A 1 192 ? -20.585 -5.755 25.470 1.00 85.31 192 ALA A O 1
ATOM 1513 N N . GLU A 1 193 ? -18.909 -4.607 24.504 1.00 90.62 193 GLU A N 1
ATOM 1514 C CA . GLU A 1 193 ? -18.189 -4.313 25.746 1.00 90.62 193 GLU A CA 1
ATOM 1515 C C . GLU A 1 193 ? -18.985 -3.376 26.666 1.00 90.62 193 GLU A C 1
ATOM 1517 O O . GLU A 1 193 ? -19.102 -3.641 27.865 1.00 90.62 193 GLU A O 1
ATOM 1522 N N . ARG A 1 194 ? -19.634 -2.342 26.109 1.00 89.44 194 ARG A N 1
ATOM 1523 C CA . ARG A 1 194 ? -20.516 -1.445 26.872 1.00 89.44 194 ARG A CA 1
ATOM 1524 C C . ARG A 1 194 ? -21.696 -2.196 27.492 1.00 89.44 194 ARG A C 1
ATOM 1526 O O . ARG A 1 194 ? -21.981 -2.009 28.673 1.00 89.44 194 ARG A O 1
ATOM 1533 N N . ILE A 1 195 ? -22.354 -3.073 26.729 1.00 88.75 195 ILE A N 1
ATOM 1534 C CA . ILE A 1 195 ? -23.482 -3.880 27.226 1.00 88.75 195 ILE A CA 1
ATOM 1535 C C . ILE A 1 195 ? -23.018 -4.844 28.329 1.00 88.75 195 ILE A C 1
ATOM 1537 O O . ILE A 1 195 ? -23.724 -5.037 29.322 1.00 88.75 195 ILE A O 1
ATOM 1541 N N . ALA A 1 196 ? -21.839 -5.454 28.181 1.00 85.56 196 ALA A N 1
ATOM 1542 C CA . ALA A 1 196 ? -21.273 -6.334 29.201 1.00 85.56 196 ALA A CA 1
ATOM 1543 C C . ALA A 1 196 ? -20.949 -5.572 30.499 1.00 85.56 196 ALA A C 1
ATOM 1545 O O . ALA A 1 196 ? -21.312 -6.035 31.585 1.00 85.56 196 ALA A O 1
ATOM 1546 N N . ALA A 1 197 ? -20.339 -4.387 30.390 1.00 87.44 197 ALA A N 1
ATOM 1547 C CA . ALA A 1 197 ? -20.043 -3.523 31.530 1.00 87.44 197 ALA A CA 1
ATOM 1548 C C . ALA A 1 197 ? -21.321 -3.052 32.247 1.00 87.44 197 ALA A C 1
ATOM 1550 O O . ALA A 1 197 ? -21.390 -3.098 33.476 1.00 87.44 197 ALA A O 1
ATOM 1551 N N . GLU A 1 198 ? -22.361 -2.673 31.500 1.00 90.12 198 GLU A N 1
ATOM 1552 C CA . GLU A 1 198 ? -23.649 -2.259 32.067 1.00 90.12 198 GLU A CA 1
ATOM 1553 C C . GLU A 1 198 ? -24.339 -3.407 32.820 1.00 90.12 198 GLU A C 1
ATOM 1555 O O . GLU A 1 198 ? -24.793 -3.231 33.955 1.00 90.12 198 GLU A O 1
ATOM 1560 N N . LYS A 1 199 ? -24.364 -4.615 32.239 1.00 86.88 199 LYS A N 1
ATOM 1561 C CA . LYS A 1 199 ? -24.914 -5.805 32.910 1.00 86.88 199 LYS A CA 1
ATOM 1562 C C . LYS A 1 199 ? -24.153 -6.131 34.195 1.00 86.88 199 LYS A C 1
ATOM 1564 O O . LYS A 1 199 ? -24.785 -6.405 35.215 1.00 86.88 199 LYS A O 1
ATOM 1569 N N . ALA A 1 200 ? -22.822 -6.065 34.173 1.00 82.81 200 ALA A N 1
ATOM 1570 C CA . ALA A 1 200 ? -21.996 -6.302 35.355 1.00 82.81 200 ALA A CA 1
ATOM 1571 C C . ALA A 1 200 ? -22.249 -5.255 36.456 1.00 82.81 200 ALA A C 1
ATOM 1573 O O . ALA A 1 200 ? -22.397 -5.614 37.625 1.00 82.81 200 ALA A O 1
ATOM 1574 N N . ALA A 1 201 ? -22.366 -3.975 36.087 1.00 87.81 201 ALA A N 1
ATOM 1575 C CA . ALA A 1 201 ? -22.680 -2.900 37.026 1.00 87.81 201 ALA A CA 1
ATOM 1576 C C . ALA A 1 201 ? -24.066 -3.084 37.662 1.00 87.81 201 ALA A C 1
ATOM 1578 O O . ALA A 1 201 ? -24.210 -2.937 38.876 1.00 87.81 201 ALA A O 1
ATOM 1579 N N . LYS A 1 202 ? -25.072 -3.476 36.869 1.00 86.94 202 LYS A N 1
ATOM 1580 C CA . LYS A 1 202 ? -26.433 -3.727 37.363 1.00 86.94 202 LYS A CA 1
ATOM 1581 C C . LYS A 1 202 ? -26.489 -4.910 38.334 1.00 86.94 202 LYS A C 1
ATOM 1583 O O . LYS A 1 202 ? -27.117 -4.793 39.382 1.00 86.94 202 LYS A O 1
ATOM 1588 N N . ILE A 1 203 ? -25.785 -6.005 38.034 1.00 86.19 203 ILE A N 1
ATOM 1589 C CA . ILE A 1 203 ? -25.685 -7.167 38.936 1.00 86.19 203 ILE A CA 1
ATOM 1590 C C . ILE A 1 203 ? -24.996 -6.777 40.247 1.00 86.19 203 ILE A C 1
ATOM 1592 O O . ILE A 1 203 ? -25.475 -7.139 41.320 1.00 86.19 203 ILE A O 1
ATOM 1596 N N . LYS A 1 204 ? -23.899 -6.012 40.179 1.00 86.12 204 LYS A N 1
ATOM 1597 C CA . LYS A 1 204 ? -23.182 -5.555 41.376 1.00 86.12 204 LYS A CA 1
ATOM 1598 C C . LYS A 1 204 ? -24.057 -4.651 42.250 1.00 86.12 204 LYS A C 1
ATOM 1600 O O . LYS A 1 204 ? -24.128 -4.872 43.454 1.00 86.12 204 LYS A O 1
ATOM 1605 N N . ALA A 1 205 ? -24.764 -3.697 41.644 1.00 84.31 205 ALA A N 1
ATOM 1606 C CA . ALA A 1 205 ? -25.680 -2.809 42.358 1.00 84.31 205 ALA A CA 1
ATOM 1607 C C . ALA A 1 205 ? -26.851 -3.570 43.006 1.00 84.31 205 ALA A C 1
ATOM 1609 O O . ALA A 1 205 ? -27.264 -3.257 44.122 1.00 84.31 205 ALA A O 1
ATOM 1610 N N . GLU A 1 206 ? -27.384 -4.591 42.330 1.00 83.06 206 GLU A N 1
ATOM 1611 C CA . GLU A 1 206 ? -28.461 -5.412 42.884 1.00 83.06 206 GLU A CA 1
ATOM 1612 C C . GLU A 1 206 ? -27.978 -6.310 44.031 1.00 83.06 206 GLU A C 1
ATOM 1614 O O . GLU A 1 206 ? -28.664 -6.407 45.050 1.00 83.06 206 GLU A O 1
ATOM 1619 N N . ALA A 1 207 ? -26.780 -6.894 43.920 1.00 83.50 207 ALA A N 1
ATOM 1620 C CA . ALA A 1 207 ? -26.159 -7.652 45.005 1.00 83.50 207 ALA A CA 1
ATOM 1621 C C . ALA A 1 207 ? -25.940 -6.782 46.256 1.00 83.50 207 ALA A C 1
ATOM 1623 O O . ALA A 1 207 ? -26.319 -7.184 47.356 1.00 83.50 207 ALA A O 1
ATOM 1624 N N . GLU A 1 208 ? -25.421 -5.564 46.076 1.00 86.06 208 GLU A N 1
ATOM 1625 C CA . GLU A 1 208 ? -25.188 -4.610 47.166 1.00 86.06 208 GLU A CA 1
ATOM 1626 C C . GLU A 1 208 ? -26.505 -4.169 47.831 1.00 86.06 208 GLU A C 1
ATOM 1628 O O . GLU A 1 208 ? -26.602 -4.116 49.059 1.00 86.06 208 GLU A O 1
ATOM 1633 N N . ARG A 1 209 ? -27.573 -3.957 47.045 1.00 86.62 209 ARG A N 1
ATOM 1634 C CA . ARG A 1 209 ? -28.913 -3.656 47.580 1.00 86.62 209 ARG A CA 1
ATOM 1635 C C . ARG A 1 209 ? -29.469 -4.805 48.424 1.00 86.62 209 ARG A C 1
ATOM 1637 O O . ARG A 1 209 ? -30.033 -4.560 49.489 1.00 86.62 209 ARG A O 1
ATOM 1644 N N . VAL A 1 210 ? -29.324 -6.049 47.961 1.00 86.94 210 VAL A N 1
ATOM 1645 C CA . VAL A 1 210 ? -29.797 -7.238 48.695 1.00 86.94 210 VAL A CA 1
ATOM 1646 C C . VAL A 1 210 ? -29.021 -7.422 50.000 1.00 86.94 210 VAL A C 1
ATOM 1648 O O . VAL A 1 210 ? -29.610 -7.780 51.022 1.00 86.94 210 VAL A O 1
ATO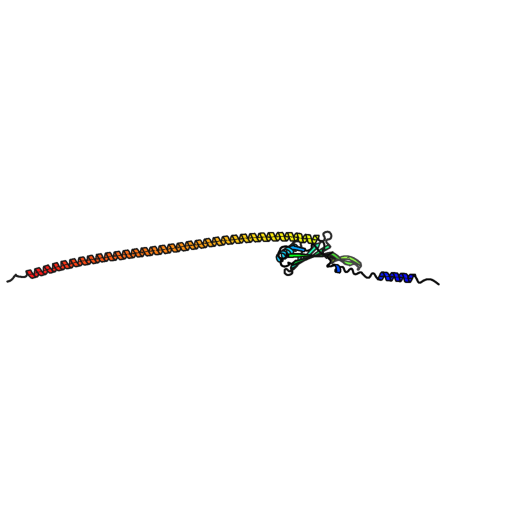M 1651 N N . GLU A 1 211 ? -27.713 -7.173 49.992 1.00 82.38 211 GLU A N 1
ATOM 1652 C CA . GLU A 1 211 ? -26.882 -7.255 51.193 1.00 82.38 211 GLU A CA 1
ATOM 1653 C C . GLU A 1 211 ? -27.247 -6.167 52.214 1.00 82.38 211 GLU A C 1
ATOM 1655 O O . GLU A 1 211 ? -27.469 -6.477 53.389 1.00 82.38 211 GLU A O 1
ATOM 1660 N N . ALA A 1 212 ? -27.444 -4.925 51.757 1.00 83.06 212 ALA A N 1
ATOM 1661 C CA . ALA A 1 212 ? -27.925 -3.829 52.596 1.00 83.06 212 ALA A CA 1
ATOM 1662 C C . ALA A 1 212 ? -29.314 -4.119 53.200 1.00 83.06 212 ALA A C 1
ATOM 1664 O O . ALA A 1 212 ? -29.537 -3.879 54.390 1.00 83.06 212 ALA A O 1
ATOM 1665 N N . GLU A 1 213 ? -30.242 -4.694 52.425 1.00 86.06 213 GLU A N 1
ATOM 1666 C CA . GLU A 1 213 ? -31.574 -5.067 52.921 1.00 86.06 213 GLU A CA 1
ATOM 1667 C C . GLU A 1 213 ? -31.504 -6.176 53.985 1.00 86.06 213 GLU A C 1
ATOM 1669 O O . GLU A 1 213 ? -32.181 -6.098 55.016 1.00 86.06 213 GLU A O 1
ATOM 1674 N N . LYS A 1 214 ? -30.664 -7.200 53.778 1.00 85.25 214 LYS A N 1
ATOM 1675 C CA . LYS A 1 214 ? -30.450 -8.264 54.773 1.00 85.25 214 LYS A CA 1
ATOM 1676 C C . LYS A 1 214 ? -29.863 -7.706 56.067 1.00 85.25 214 LYS A C 1
ATOM 1678 O O . LYS A 1 214 ? -30.359 -8.043 57.143 1.00 85.25 214 LYS A O 1
ATOM 1683 N N . ALA A 1 215 ? -28.862 -6.829 55.973 1.00 82.44 215 ALA A N 1
ATOM 1684 C CA . ALA A 1 215 ? -28.267 -6.177 57.136 1.00 82.44 215 ALA A CA 1
ATOM 1685 C C . ALA A 1 215 ? -29.299 -5.335 57.909 1.00 82.44 215 ALA A C 1
ATOM 1687 O O . ALA A 1 215 ? -29.384 -5.435 59.137 1.00 82.44 215 ALA A O 1
ATOM 1688 N N . ALA A 1 216 ? -30.146 -4.577 57.202 1.00 84.00 216 ALA A N 1
ATOM 1689 C CA . ALA A 1 216 ? -31.220 -3.795 57.814 1.00 84.00 216 ALA A CA 1
ATOM 1690 C C . ALA A 1 216 ? -32.260 -4.682 58.526 1.00 84.00 216 ALA A C 1
ATOM 1692 O O . ALA A 1 216 ? -32.632 -4.394 59.665 1.00 84.00 216 ALA A O 1
ATOM 1693 N N . LYS A 1 217 ? -32.684 -5.796 57.909 1.00 84.88 217 LYS A N 1
ATOM 1694 C CA . LYS A 1 217 ? -33.620 -6.752 58.534 1.00 84.88 217 LYS A CA 1
ATOM 1695 C C . LYS A 1 217 ? -33.038 -7.416 59.782 1.00 84.88 217 LYS A C 1
ATOM 1697 O O . LYS A 1 217 ? -33.753 -7.560 60.771 1.00 84.88 217 LYS A O 1
ATOM 1702 N N . ILE A 1 218 ? -31.758 -7.795 59.764 1.00 83.88 218 ILE A N 1
ATOM 1703 C CA . ILE A 1 218 ? -31.083 -8.383 60.934 1.00 83.88 218 ILE A CA 1
ATOM 1704 C C . ILE A 1 218 ? -31.022 -7.369 62.078 1.00 83.88 218 ILE A C 1
ATOM 1706 O O . ILE A 1 218 ? -31.344 -7.714 63.215 1.00 83.88 218 ILE A O 1
ATOM 1710 N N . LYS A 1 219 ? -30.668 -6.114 61.778 1.00 82.50 219 LYS A N 1
ATOM 1711 C CA . LYS A 1 219 ? -30.612 -5.049 62.783 1.00 82.50 219 LYS A CA 1
ATOM 1712 C C . LYS A 1 219 ? -31.989 -4.777 63.402 1.00 82.50 219 LYS A C 1
ATOM 1714 O O . LYS A 1 219 ? -32.105 -4.765 64.623 1.00 82.50 219 LYS A O 1
ATOM 1719 N N . ALA A 1 220 ? -33.036 -4.674 62.581 1.00 79.44 220 ALA A N 1
ATOM 1720 C CA . ALA A 1 220 ? -34.407 -4.494 63.062 1.00 79.44 220 ALA A CA 1
ATOM 1721 C C . ALA A 1 220 ? -34.893 -5.677 63.925 1.00 79.44 220 ALA A C 1
ATOM 1723 O O . ALA A 1 220 ? -35.533 -5.479 64.957 1.00 79.44 220 ALA A O 1
ATOM 1724 N N . ALA A 1 221 ? -34.556 -6.916 63.547 1.00 77.50 221 ALA A N 1
ATOM 1725 C CA . ALA A 1 221 ? -34.898 -8.100 64.334 1.00 77.50 221 ALA A CA 1
ATOM 1726 C C . ALA A 1 221 ? -34.152 -8.152 65.681 1.00 77.50 221 ALA A C 1
ATOM 1728 O O . ALA A 1 221 ? -34.730 -8.568 66.688 1.00 77.50 221 ALA A O 1
ATOM 1729 N N . ALA A 1 222 ? -32.887 -7.721 65.717 1.00 78.88 222 ALA A N 1
ATOM 1730 C CA . ALA A 1 222 ? -32.108 -7.627 66.950 1.00 78.88 222 ALA A CA 1
ATOM 1731 C C . ALA A 1 222 ? -32.684 -6.568 67.907 1.00 78.88 222 ALA A C 1
ATOM 1733 O O . ALA A 1 222 ? -32.865 -6.847 69.092 1.00 78.88 222 ALA A O 1
ATOM 1734 N N . GLU A 1 223 ? -33.046 -5.391 67.389 1.00 79.12 223 GLU A N 1
ATOM 1735 C CA . GLU A 1 223 ? -33.677 -4.323 68.175 1.00 79.12 223 GLU A CA 1
ATOM 1736 C C . GLU A 1 223 ? -35.052 -4.748 68.725 1.00 79.12 223 GLU A C 1
ATOM 1738 O O . GLU A 1 223 ? -35.343 -4.519 69.901 1.00 79.12 223 GLU A O 1
ATOM 1743 N N . ALA A 1 224 ? -35.870 -5.452 67.932 1.00 78.62 224 ALA A N 1
ATOM 1744 C CA . ALA A 1 224 ? -37.162 -5.974 68.385 1.00 78.62 224 ALA A CA 1
ATOM 1745 C C . ALA A 1 224 ? -37.022 -7.022 69.506 1.00 78.62 224 ALA A C 1
ATOM 1747 O O . ALA A 1 224 ? -37.788 -7.003 70.474 1.00 78.62 224 ALA A O 1
ATOM 1748 N N . LYS A 1 225 ? -36.025 -7.916 69.412 1.00 75.50 225 LYS A N 1
ATOM 1749 C CA . LYS A 1 225 ? -35.728 -8.879 70.484 1.00 75.50 225 LYS A CA 1
ATOM 1750 C C . LYS A 1 225 ? -35.296 -8.174 71.765 1.00 75.50 225 LYS A C 1
ATOM 1752 O O . LYS A 1 225 ? -35.854 -8.472 72.817 1.00 75.50 225 LYS A O 1
ATOM 1757 N N . ALA A 1 226 ? -34.383 -7.207 71.669 1.00 72.69 226 ALA A N 1
ATOM 1758 C CA . ALA A 1 226 ? -33.921 -6.442 72.825 1.00 72.69 226 ALA A CA 1
ATOM 1759 C C . ALA A 1 226 ? -35.072 -5.682 73.513 1.00 72.69 226 ALA A C 1
ATOM 1761 O O . ALA A 1 226 ? -35.164 -5.669 74.742 1.00 72.69 226 ALA A O 1
ATOM 1762 N N . ALA A 1 227 ? -35.994 -5.102 72.736 1.00 74.25 227 ALA A N 1
ATOM 1763 C CA . ALA A 1 227 ? -37.184 -4.447 73.276 1.00 74.25 227 ALA A CA 1
ATOM 1764 C C . ALA A 1 227 ? -38.125 -5.435 73.993 1.00 74.25 227 ALA A C 1
ATOM 1766 O O . ALA A 1 227 ? -38.609 -5.141 75.089 1.00 74.25 227 ALA A O 1
ATOM 1767 N N . SER A 1 228 ? -38.350 -6.622 73.418 1.00 71.12 228 SER A N 1
ATOM 1768 C CA . SER A 1 228 ? -39.177 -7.663 74.044 1.00 71.12 228 SER A CA 1
ATOM 1769 C C . SER A 1 228 ? -38.557 -8.214 75.331 1.00 71.12 228 SER A C 1
ATOM 1771 O O . SER A 1 228 ? -39.280 -8.522 76.278 1.00 71.12 228 SER A O 1
ATOM 1773 N N . GLU A 1 229 ? -37.234 -8.361 75.375 1.00 72.62 229 GLU A N 1
ATOM 1774 C CA . GLU A 1 229 ? -36.520 -8.888 76.539 1.00 72.62 229 GLU A CA 1
ATOM 1775 C C . GLU A 1 229 ? -36.553 -7.892 77.702 1.00 72.62 229 GLU A C 1
ATOM 1777 O O . GLU A 1 229 ? -36.860 -8.268 78.834 1.00 72.62 229 GLU A O 1
ATOM 1782 N N . LYS A 1 230 ? -36.367 -6.600 77.404 1.00 74.94 230 LYS A N 1
ATOM 1783 C CA . LYS A 1 230 ? -36.502 -5.520 78.386 1.00 74.94 230 LYS A CA 1
ATOM 1784 C C . LYS A 1 230 ? -37.921 -5.442 78.961 1.00 74.94 230 LYS A C 1
ATOM 1786 O O . LYS A 1 230 ? -38.081 -5.360 80.174 1.00 74.94 230 LYS A O 1
ATOM 1791 N N . ALA A 1 231 ? -38.947 -5.558 78.115 1.00 70.94 231 ALA A N 1
ATOM 1792 C CA . ALA A 1 231 ? -40.340 -5.563 78.563 1.00 70.94 231 ALA A CA 1
ATOM 1793 C C . ALA A 1 231 ? -40.678 -6.766 79.469 1.00 70.94 231 ALA A C 1
ATOM 1795 O O . ALA A 1 231 ? -41.457 -6.632 80.414 1.00 70.94 231 ALA A O 1
ATOM 1796 N N . ASN A 1 232 ? -40.091 -7.939 79.207 1.00 72.62 232 ASN A N 1
ATOM 1797 C CA . ASN A 1 232 ? -40.259 -9.111 80.069 1.00 72.62 232 ASN A CA 1
ATOM 1798 C C . ASN A 1 232 ? -39.502 -8.966 81.395 1.00 72.62 232 ASN A C 1
ATOM 1800 O O . ASN A 1 232 ? -40.049 -9.314 82.441 1.00 72.62 232 ASN A O 1
ATOM 1804 N N . ALA A 1 233 ? -38.284 -8.417 81.376 1.00 71.06 233 ALA A N 1
ATOM 1805 C CA . ALA A 1 233 ? -37.521 -8.141 82.591 1.00 71.06 233 ALA A CA 1
ATOM 1806 C C . ALA A 1 233 ? -38.259 -7.156 83.518 1.00 71.06 233 ALA A C 1
ATOM 1808 O O . ALA A 1 233 ? -38.374 -7.420 84.716 1.00 71.06 233 ALA A O 1
ATOM 1809 N N . ASP A 1 234 ? -38.839 -6.089 82.959 1.00 71.88 234 ASP A N 1
ATOM 1810 C CA . ASP A 1 234 ? -39.625 -5.110 83.721 1.00 71.88 234 ASP A CA 1
ATOM 1811 C C . ASP A 1 234 ? -40.897 -5.732 84.329 1.00 71.88 234 ASP A C 1
ATOM 1813 O O . ASP A 1 234 ? -41.230 -5.453 85.483 1.00 71.88 234 ASP A O 1
ATOM 1817 N N . LYS A 1 235 ? -41.584 -6.636 83.611 1.00 72.12 235 LYS A N 1
ATOM 1818 C CA . LYS A 1 235 ? -42.739 -7.376 84.159 1.00 72.12 235 LYS A CA 1
ATOM 1819 C C . LYS A 1 235 ? -42.353 -8.289 85.321 1.00 72.12 235 LYS A C 1
ATOM 1821 O O . LYS A 1 235 ? -43.031 -8.278 86.344 1.00 72.12 235 LYS A O 1
ATOM 1826 N N . ILE A 1 236 ? -41.260 -9.042 85.191 1.00 71.44 236 ILE A N 1
ATOM 1827 C CA . ILE A 1 236 ? -40.781 -9.943 86.253 1.00 71.44 236 ILE A CA 1
ATOM 1828 C C . ILE A 1 236 ? -40.351 -9.138 87.488 1.00 71.44 236 ILE A C 1
ATOM 1830 O O . ILE A 1 236 ? -40.619 -9.548 88.619 1.00 71.44 236 ILE A O 1
ATOM 1834 N N . ALA A 1 237 ? -39.711 -7.981 87.291 1.00 69.25 237 ALA A N 1
ATOM 1835 C CA . ALA A 1 237 ? -39.346 -7.084 88.384 1.00 69.25 237 ALA A CA 1
ATOM 1836 C C . ALA A 1 237 ? -40.588 -6.515 89.097 1.00 69.25 237 ALA A C 1
ATOM 1838 O O . ALA A 1 237 ? -40.636 -6.507 90.329 1.00 69.25 237 ALA A O 1
ATOM 1839 N N . ALA A 1 238 ? -41.614 -6.107 88.342 1.00 71.06 238 ALA A N 1
ATOM 1840 C CA . ALA A 1 238 ? -42.878 -5.635 88.904 1.00 71.06 238 ALA A CA 1
ATOM 1841 C C . ALA A 1 238 ? -43.630 -6.737 89.676 1.00 71.06 238 ALA A C 1
ATOM 1843 O O . ALA A 1 238 ? -44.166 -6.478 90.753 1.00 71.06 238 ALA A O 1
ATOM 1844 N N . GLU A 1 239 ? -43.630 -7.973 89.170 1.00 68.25 239 GLU A N 1
ATOM 1845 C CA . GLU A 1 239 ? -44.291 -9.111 89.818 1.00 68.25 239 GLU A CA 1
ATOM 1846 C C . GLU A 1 239 ? -43.588 -9.518 91.122 1.00 68.25 239 GLU A C 1
ATOM 1848 O O . GLU A 1 239 ? -44.248 -9.726 92.142 1.00 68.25 239 GLU A O 1
ATOM 1853 N N . LYS A 1 240 ? -42.246 -9.529 91.141 1.00 70.31 240 LYS A N 1
ATOM 1854 C CA . LYS A 1 240 ? -41.471 -9.752 92.375 1.00 70.31 240 LYS A CA 1
ATOM 1855 C C . LYS A 1 240 ? -41.729 -8.670 93.421 1.00 70.31 240 LYS A C 1
ATOM 1857 O O . LYS A 1 240 ? -41.947 -8.999 94.584 1.00 70.31 240 LYS A O 1
ATOM 1862 N N . ALA A 1 241 ? -41.769 -7.402 93.012 1.00 67.00 241 ALA A N 1
ATOM 1863 C CA . ALA A 1 241 ? -42.069 -6.298 93.922 1.00 67.00 241 ALA A CA 1
ATOM 1864 C C . ALA A 1 241 ? -43.502 -6.375 94.488 1.00 67.00 241 ALA A C 1
ATOM 1866 O O . ALA A 1 241 ? -43.734 -6.018 95.645 1.00 67.00 241 ALA A O 1
ATOM 1867 N N . ALA A 1 242 ? -44.468 -6.862 93.702 1.00 67.12 242 ALA A N 1
ATOM 1868 C CA . ALA A 1 242 ? -45.834 -7.092 94.170 1.00 67.12 242 ALA A CA 1
ATOM 1869 C C . ALA A 1 242 ? -45.920 -8.276 95.152 1.00 67.12 242 ALA A C 1
ATOM 1871 O O . ALA A 1 242 ? -46.577 -8.168 96.189 1.00 67.12 242 ALA A O 1
ATOM 1872 N N . ALA A 1 243 ? -45.219 -9.379 94.869 1.00 67.94 243 ALA A N 1
ATOM 1873 C CA . ALA A 1 243 ? -45.160 -10.542 95.753 1.00 67.94 243 ALA A CA 1
ATOM 1874 C C . ALA A 1 243 ? -44.505 -10.213 97.107 1.00 67.94 243 ALA A C 1
ATOM 1876 O O . ALA A 1 243 ? -44.998 -10.638 98.152 1.00 67.94 243 ALA A O 1
ATOM 1877 N N . GLU A 1 244 ? -43.443 -9.404 97.109 1.00 67.12 244 GLU A N 1
ATOM 1878 C CA . GLU A 1 244 ? -42.743 -8.998 98.332 1.00 67.12 244 GLU A CA 1
ATOM 1879 C C . GLU A 1 244 ? -43.590 -8.057 99.205 1.00 67.12 244 GLU A C 1
ATOM 1881 O O . GLU A 1 244 ? -43.610 -8.199 100.428 1.00 67.12 244 GLU A O 1
ATOM 1886 N N . LYS A 1 245 ? -44.377 -7.156 98.595 1.00 67.62 245 LYS A N 1
ATOM 1887 C CA . LYS A 1 245 ? -45.351 -6.334 99.334 1.00 67.62 245 LYS A CA 1
ATOM 1888 C C . LYS A 1 245 ? -46.439 -7.178 99.998 1.00 67.62 245 LYS A C 1
ATOM 1890 O O . LYS A 1 245 ? -46.767 -6.924 101.153 1.00 67.62 245 LYS A O 1
ATOM 1895 N N . LEU A 1 246 ? -46.956 -8.196 99.307 1.00 65.44 246 LEU A N 1
ATOM 1896 C CA . LEU A 1 246 ? -47.954 -9.112 99.872 1.00 65.44 246 LEU A CA 1
ATOM 1897 C C . LEU A 1 246 ? -47.380 -9.967 101.015 1.00 65.44 246 LEU A C 1
ATOM 1899 O O . LEU A 1 246 ? -48.075 -10.242 101.992 1.00 65.44 246 LEU A O 1
ATOM 1903 N N . GLU A 1 247 ? -46.112 -10.375 100.927 1.00 65.00 247 GLU A N 1
ATOM 1904 C CA . GLU A 1 247 ? -45.401 -11.044 102.026 1.00 65.00 247 GLU A CA 1
ATOM 1905 C C . GLU A 1 247 ? -45.191 -10.119 103.232 1.00 65.00 247 GLU A C 1
ATOM 1907 O O . GLU A 1 247 ? -45.420 -10.531 104.372 1.00 65.00 247 GLU A O 1
ATOM 1912 N N . ALA A 1 248 ? -44.787 -8.868 102.994 1.00 66.69 248 ALA A N 1
ATOM 1913 C CA . ALA A 1 248 ? -44.608 -7.874 104.047 1.00 66.69 248 ALA A CA 1
ATOM 1914 C C . ALA A 1 248 ? -45.934 -7.559 104.759 1.00 66.69 248 ALA A C 1
ATOM 1916 O O . ALA A 1 248 ? -45.972 -7.479 105.986 1.00 66.69 248 ALA A O 1
ATOM 1917 N N . GLU A 1 249 ? -47.033 -7.464 104.010 1.00 66.25 249 GLU A N 1
ATOM 1918 C CA . GLU A 1 249 ? -48.369 -7.228 104.561 1.00 66.25 249 GLU A CA 1
ATOM 1919 C C . GLU A 1 249 ? -48.866 -8.423 105.392 1.00 66.25 249 GLU A C 1
ATOM 1921 O O . GLU A 1 249 ? -49.382 -8.240 106.496 1.00 66.25 249 GLU A O 1
ATOM 1926 N N . LYS A 1 250 ? -48.618 -9.663 104.942 1.00 64.62 250 LYS A N 1
ATOM 1927 C CA . LYS A 1 250 ? -48.920 -10.872 105.731 1.00 64.62 250 LYS A CA 1
ATOM 1928 C C . LYS A 1 250 ? -48.103 -10.954 107.021 1.00 64.62 250 LYS A C 1
ATOM 1930 O O . LYS A 1 250 ? -48.648 -11.340 108.055 1.00 64.62 250 LYS A O 1
ATOM 1935 N N . LYS A 1 251 ? -46.818 -10.583 106.989 1.00 67.19 251 LYS A N 1
ATOM 1936 C CA . LYS A 1 251 ? -45.970 -10.537 108.194 1.00 67.19 251 LYS A CA 1
ATOM 1937 C C . LYS A 1 251 ? -46.435 -9.451 109.166 1.00 67.19 251 LYS A C 1
ATOM 1939 O O . LYS A 1 251 ? -46.531 -9.725 110.359 1.00 67.19 251 LYS A O 1
ATOM 1944 N N . ALA A 1 252 ? -46.813 -8.275 108.664 1.00 65.12 252 ALA A N 1
ATOM 1945 C CA . ALA A 1 252 ? -47.373 -7.204 109.485 1.00 65.12 252 ALA A CA 1
ATOM 1946 C C . ALA A 1 252 ? -48.714 -7.605 110.130 1.00 65.12 252 ALA A C 1
ATOM 1948 O O . ALA A 1 252 ? -48.926 -7.355 111.318 1.00 65.12 252 ALA A O 1
ATOM 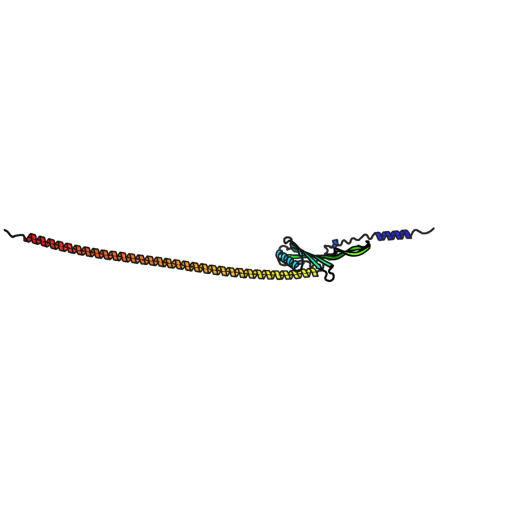1949 N N . ALA A 1 253 ? -49.591 -8.293 109.391 1.00 62.66 253 ALA A N 1
ATOM 1950 C CA . ALA A 1 253 ? -50.845 -8.820 109.930 1.00 62.66 253 ALA A CA 1
ATOM 1951 C C . ALA A 1 253 ? -50.614 -9.903 111.004 1.00 62.66 253 ALA A C 1
ATOM 1953 O O . ALA A 1 253 ? -51.295 -9.913 112.031 1.00 62.66 253 ALA A O 1
ATOM 1954 N N . ALA A 1 254 ? -49.624 -10.782 110.813 1.00 62.03 254 ALA A N 1
ATOM 1955 C CA . ALA A 1 254 ? -49.265 -11.806 111.796 1.00 62.03 254 ALA A CA 1
ATOM 1956 C C . ALA A 1 254 ? -48.670 -11.208 113.086 1.00 62.03 254 ALA A C 1
ATOM 1958 O O . ALA A 1 254 ? -48.946 -11.689 114.187 1.00 62.03 254 ALA A O 1
ATOM 1959 N N . GLU A 1 255 ? -47.879 -10.138 112.977 1.00 63.91 255 GLU A N 1
ATOM 1960 C CA . GLU A 1 255 ? -47.311 -9.452 114.140 1.00 63.91 255 GLU A CA 1
ATOM 1961 C C . GLU A 1 255 ? -48.365 -8.642 114.909 1.00 63.91 255 GLU A C 1
ATOM 1963 O O . GLU A 1 255 ? -48.377 -8.670 116.143 1.00 63.91 255 GLU A O 1
ATOM 1968 N N . ALA A 1 256 ? -49.316 -8.017 114.207 1.00 64.00 256 ALA A N 1
ATOM 1969 C CA . ALA A 1 256 ? -50.471 -7.371 114.830 1.00 64.00 256 ALA A CA 1
ATOM 1970 C C . ALA A 1 256 ? -51.310 -8.370 115.650 1.00 64.00 256 ALA A C 1
ATOM 1972 O O . ALA A 1 256 ? -51.633 -8.086 116.807 1.00 64.00 256 ALA A O 1
ATOM 1973 N N . ALA A 1 257 ? -51.566 -9.568 115.109 1.00 63.25 257 ALA A N 1
ATOM 1974 C CA . ALA A 1 257 ? -52.269 -10.634 115.826 1.00 63.25 257 ALA A CA 1
ATOM 1975 C C . ALA A 1 257 ? -51.510 -11.093 117.089 1.00 63.25 257 ALA A C 1
ATOM 1977 O O . ALA A 1 257 ? -52.108 -11.274 118.151 1.00 63.25 257 ALA A O 1
ATOM 1978 N N . ARG A 1 258 ? -50.173 -11.197 117.025 1.00 62.34 258 ARG A N 1
ATOM 1979 C CA . ARG A 1 258 ? -49.344 -11.586 118.181 1.00 62.34 258 ARG A CA 1
ATOM 1980 C C . ARG A 1 258 ? -49.341 -10.528 119.291 1.00 62.34 258 ARG A C 1
ATOM 1982 O O . ARG A 1 258 ? -49.328 -10.872 120.473 1.00 62.34 258 ARG A O 1
ATOM 1989 N N . ILE A 1 259 ? -49.366 -9.242 118.933 1.00 65.12 259 ILE A N 1
ATOM 1990 C CA . ILE A 1 259 ? -49.459 -8.138 119.905 1.00 65.12 259 ILE A CA 1
ATOM 1991 C C . ILE A 1 259 ? -50.826 -8.144 120.604 1.00 65.12 259 ILE A C 1
ATOM 1993 O O . ILE A 1 259 ? -50.917 -7.818 121.792 1.00 65.12 259 ILE A O 1
ATOM 1997 N N . GLU A 1 260 ? -51.888 -8.530 119.899 1.00 62.66 260 GLU A N 1
ATOM 1998 C CA . GLU A 1 260 ? -53.233 -8.630 120.464 1.00 62.66 260 GLU A CA 1
ATOM 1999 C C . GLU A 1 260 ? -53.357 -9.814 121.442 1.00 62.66 260 GLU A C 1
ATOM 2001 O O . GLU A 1 260 ? -53.858 -9.639 122.560 1.00 62.66 260 GLU A O 1
ATOM 2006 N N . GLU A 1 261 ? -52.765 -10.969 121.115 1.00 61.44 261 GLU A N 1
ATOM 2007 C CA . GLU A 1 261 ? -52.630 -12.097 122.050 1.00 61.44 261 GLU A CA 1
ATOM 2008 C C . GLU A 1 261 ? -51.772 -11.747 123.281 1.00 61.44 261 GLU A C 1
ATOM 2010 O O . GLU A 1 261 ? -52.113 -12.116 124.411 1.00 61.44 261 GLU A O 1
ATOM 2015 N N . GLU A 1 262 ? -50.692 -10.973 123.118 1.00 58.81 262 GLU A N 1
ATOM 2016 C CA . GLU A 1 262 ? -49.851 -10.548 124.245 1.00 58.81 262 GLU A CA 1
ATOM 2017 C C . GLU A 1 262 ? -50.579 -9.551 125.171 1.00 58.81 262 GLU A C 1
ATOM 2019 O O . GLU A 1 262 ? -50.430 -9.600 126.402 1.00 58.81 262 GLU A O 1
ATOM 2024 N N . LYS A 1 263 ? -51.427 -8.674 124.613 1.00 60.28 263 LYS A N 1
ATOM 2025 C CA . LYS A 1 263 ? -52.305 -7.786 125.394 1.00 60.28 263 LYS A CA 1
ATOM 2026 C C . LYS A 1 263 ? -53.387 -8.575 126.140 1.00 60.28 263 LYS A C 1
ATOM 2028 O O . LYS A 1 263 ? -53.613 -8.299 127.323 1.00 60.28 263 LYS A O 1
ATOM 2033 N N . ALA A 1 264 ? -53.974 -9.604 125.523 1.00 59.22 264 ALA A N 1
ATOM 2034 C CA . ALA A 1 264 ? -54.910 -10.515 126.190 1.00 59.22 264 ALA A CA 1
ATOM 2035 C C . ALA A 1 264 ? -54.233 -11.305 127.334 1.00 59.22 264 ALA A C 1
ATOM 2037 O O . ALA A 1 264 ? -54.786 -11.437 128.436 1.00 59.22 264 ALA A O 1
ATOM 2038 N N . ALA A 1 265 ? -52.981 -11.734 127.143 1.00 58.38 265 ALA A N 1
ATOM 2039 C CA . ALA A 1 265 ? -52.197 -12.408 128.176 1.00 58.38 265 ALA A CA 1
ATOM 2040 C C . ALA A 1 265 ? -51.854 -11.482 129.362 1.00 58.38 265 ALA A C 1
ATOM 2042 O O . ALA A 1 265 ? -51.919 -11.911 130.522 1.00 58.38 265 ALA A O 1
ATOM 2043 N N . LYS A 1 266 ? -51.546 -10.200 129.113 1.00 56.69 266 LYS A N 1
ATOM 2044 C CA . LYS A 1 266 ? -51.279 -9.203 130.171 1.00 56.69 266 LYS A CA 1
ATOM 2045 C C . LYS A 1 266 ? -52.551 -8.782 130.923 1.00 56.69 266 LYS A C 1
ATOM 2047 O O . LYS A 1 266 ? -52.489 -8.613 132.145 1.00 56.69 266 LYS A O 1
ATOM 2052 N N . ALA A 1 267 ? -53.709 -8.736 130.259 1.00 56.88 267 ALA A N 1
ATOM 2053 C CA . ALA A 1 267 ? -55.003 -8.510 130.911 1.00 56.88 267 ALA A CA 1
ATOM 2054 C C . ALA A 1 267 ? -55.365 -9.641 131.898 1.00 56.88 267 ALA A C 1
ATOM 2056 O O . ALA A 1 267 ? -55.793 -9.371 133.023 1.00 56.88 267 ALA A O 1
ATOM 2057 N N . SER A 1 268 ? -55.082 -10.905 131.555 1.00 54.94 268 SER A N 1
ATOM 2058 C CA . SER A 1 268 ? -55.338 -12.043 132.459 1.00 54.94 268 SER A CA 1
ATOM 2059 C C . SER A 1 268 ? -54.474 -12.026 133.738 1.00 54.94 268 SER A C 1
ATOM 2061 O O . SER A 1 268 ? -54.925 -12.432 134.816 1.00 54.94 268 SER A O 1
ATOM 2063 N N . LYS A 1 269 ? -53.241 -11.496 133.658 1.00 56.28 269 LYS A N 1
ATOM 2064 C CA . LYS A 1 269 ? -52.321 -11.378 134.806 1.00 56.28 269 LYS A CA 1
ATOM 2065 C C . LYS A 1 269 ? -52.685 -10.213 135.738 1.00 56.28 269 LYS A C 1
ATOM 2067 O O . LYS A 1 269 ? -52.501 -10.337 136.950 1.00 56.28 269 LYS A O 1
ATOM 2072 N N . ALA A 1 270 ? -53.275 -9.132 135.220 1.00 54.91 270 ALA A N 1
ATOM 2073 C CA . ALA A 1 270 ? -53.790 -8.024 136.033 1.00 54.91 270 ALA A CA 1
ATOM 2074 C C . ALA A 1 270 ? -55.061 -8.411 136.822 1.00 54.91 270 ALA A C 1
ATOM 2076 O O . ALA A 1 270 ? -55.202 -8.038 137.990 1.00 54.91 270 ALA A O 1
ATOM 2077 N N . VAL A 1 271 ? -55.933 -9.245 136.240 1.00 57.19 271 VAL A N 1
ATOM 2078 C CA . VAL A 1 271 ? -57.139 -9.771 136.912 1.00 57.19 271 VAL A CA 1
ATOM 2079 C C . VAL A 1 271 ? -56.780 -10.761 138.032 1.00 57.19 271 VAL A C 1
ATOM 2081 O O . VAL A 1 271 ? -57.370 -10.707 139.112 1.00 57.19 271 VAL A O 1
ATOM 2084 N N . LYS A 1 272 ? -55.747 -11.601 137.855 1.00 55.28 272 LYS A N 1
ATOM 2085 C CA . LYS A 1 272 ? -55.263 -12.508 138.919 1.00 55.28 272 LYS A CA 1
ATOM 2086 C C . LYS A 1 272 ? -54.587 -11.786 140.094 1.00 55.28 272 LYS A C 1
ATOM 2088 O O . LYS A 1 272 ? -54.671 -12.279 141.216 1.00 55.28 272 LYS A O 1
ATOM 2093 N N . LYS A 1 273 ? -53.969 -10.616 139.885 1.00 54.88 273 LYS A N 1
ATOM 2094 C CA . LYS A 1 273 ? -53.336 -9.839 140.972 1.00 54.88 273 LYS A CA 1
ATOM 2095 C C . LYS A 1 273 ? -54.345 -9.006 141.779 1.00 54.88 273 LYS A C 1
ATOM 2097 O O . LYS A 1 273 ? -54.136 -8.820 142.972 1.00 54.88 273 LYS A O 1
ATOM 2102 N N . LYS A 1 274 ? -55.469 -8.590 141.172 1.00 53.25 274 LYS A N 1
ATOM 2103 C CA . LYS A 1 274 ? -56.587 -7.913 141.865 1.00 53.25 274 LYS A CA 1
ATOM 2104 C C . LYS A 1 274 ? -57.572 -8.866 142.556 1.00 53.25 274 LYS A C 1
ATOM 2106 O O . LYS A 1 274 ? -58.231 -8.434 143.483 1.00 53.25 274 LYS A O 1
ATOM 2111 N N . LYS A 1 275 ? -57.642 -10.155 142.192 1.00 52.84 275 LYS A N 1
ATOM 2112 C CA . LYS A 1 275 ? -58.463 -11.166 142.905 1.00 52.84 275 LYS A CA 1
ATOM 2113 C C . LYS A 1 275 ? -57.755 -11.830 144.101 1.00 52.84 275 LYS A C 1
ATOM 2115 O O . LYS A 1 275 ? -58.370 -12.614 144.809 1.00 52.84 275 LYS A O 1
ATOM 2120 N N . LYS A 1 276 ? -56.484 -11.477 144.339 1.00 51.31 276 LYS A N 1
ATOM 2121 C CA . LYS A 1 276 ? -55.775 -11.656 145.623 1.00 51.31 276 LYS A CA 1
ATOM 2122 C C . LYS A 1 276 ? -55.830 -10.373 146.469 1.00 51.31 276 LYS A C 1
ATOM 2124 O O . LYS A 1 276 ? -54.932 -10.058 147.236 1.00 51.31 276 LYS A O 1
ATOM 2129 N N . GLN A 1 277 ? -56.890 -9.601 146.275 1.00 47.25 277 GLN A N 1
ATOM 2130 C CA . GLN A 1 277 ? -57.571 -8.913 147.353 1.00 47.25 277 GLN A CA 1
ATOM 2131 C C . GLN A 1 277 ? -57.945 -9.964 148.421 1.00 47.25 277 GLN A C 1
ATOM 2133 O O . GLN A 1 277 ? -58.074 -11.150 148.112 1.00 47.25 277 GLN A O 1
ATOM 2138 N N . THR A 1 278 ? -58.213 -9.521 149.644 1.00 53.50 278 THR A N 1
ATOM 2139 C CA . THR A 1 278 ? -59.347 -10.089 150.396 1.00 53.50 278 THR A CA 1
ATOM 2140 C C . THR A 1 278 ? -59.368 -11.614 150.546 1.00 53.50 278 THR A C 1
ATOM 2142 O O . THR A 1 278 ? -60.304 -12.279 150.110 1.00 53.50 278 THR A O 1
ATOM 2145 N N . ALA A 1 279 ? -58.343 -12.158 151.198 1.00 49.44 279 ALA A N 1
ATOM 2146 C CA . ALA A 1 279 ? -58.441 -13.387 151.979 1.00 49.44 279 ALA A CA 1
ATOM 2147 C C . ALA A 1 279 ? -57.352 -13.332 153.065 1.00 49.44 279 ALA A C 1
ATOM 2149 O O . ALA A 1 279 ? -56.175 -13.481 152.738 1.00 49.44 279 ALA A O 1
ATOM 2150 N N . LYS A 1 280 ? -57.773 -13.118 154.321 1.00 47.56 280 LYS A N 1
ATOM 2151 C CA . LYS A 1 280 ? -57.003 -12.843 155.555 1.00 47.56 280 LYS A CA 1
ATOM 2152 C C . LYS A 1 280 ? -56.637 -11.362 155.772 1.00 47.56 280 LYS A C 1
ATOM 2154 O O . LYS A 1 280 ? -55.654 -10.928 155.186 1.00 47.56 280 LYS A O 1
ATOM 2159 N N . ASN A 1 281 ? -57.307 -10.496 156.549 1.00 46.06 281 ASN A N 1
ATOM 2160 C CA . ASN A 1 281 ? -58.423 -10.571 157.523 1.00 46.06 281 ASN A CA 1
ATOM 2161 C C . ASN A 1 281 ? -58.703 -11.915 158.187 1.00 46.06 281 ASN A C 1
ATOM 2163 O O . ASN A 1 281 ? -59.461 -12.713 157.592 1.00 46.06 281 ASN A O 1
#

Secondary structure (DSSP, 8-state):
-----HHHHHHHHHHHHTT--------GGGGTT-STT--SSSEEEESS-HHHHHHHHHHHHHHTTPEEEEEETTTTEEEEEEEEE-SS-TTEEEEEEEEEEEEE-TTSPEEEEEEEEEEEEEEEEEEEEEEETTTEEEEEEEEEEEEEEEEEEE---HHHHHHHHHHHHHHHHHHHHHHHHHHHHHHHHHHHHHHHHHHHHHHHHHHHHHHHHHHHHHHHHHHHHHHHHHHHHHHHHHHHHHHHHHHHHHHHHHHHHHHHHHHHHHHHHHHHHHTTSSS--

Foldseek 3Di:
DDDDDPPVVVVVVVVVVVVPPDDPPPPVVVCVPPPVLDQPLQKDFDQDDLQLLLVLLVVLCVVVQWDWPDRDSVQSKTWTWHKDADPVDNQKIKIKIKMWGWADDVPGTIMIGMWMKIWIKGKDKDFDFDADVNHRRDGTPDIDIDIDRPDIDIDRDSVVSVVSVVSSVVSVVVSVVVVVVVVVVVVVVVVVVVVVVVVVVVVVVVVVVVVVVVVVVVVVVVVVVVVVVVVVVVVVVVVVVVVVVVVVVVVVVVVVVVVVVVVVVVVVVVVVVVVPPDDDD

Radius of gyration: 63.99 Å; chains: 1; bounding box: 109×56×232 Å

pLDDT: mean 81.23, std 15.67, range [44.12, 98.56]

Sequence (281 aa):
MKKTGSKIFQVLLFAAIMALTGCASHQDYTKAFDNEHSLTQNHCAFPHSTDALFTIVKQTFIKQGFTIENSDSKSGVIKAVRIMEDKEDSDVSYNIHASADISSIAGAETNVYLSASQQTILHRKTYTWWHLLWLIPIFPTGAEYHTLVIREGNITDPVFYTDFFNNLKVAVAKHEMAVKEAAKKAAEKAEAERIAAEKAAKIKAEAERVEAEKAAKIKAAAEAKAASEKANADKIAAEKAAAEKLEAEKKAAAEAARIEEEKAAKASKAVKKKKKQTAKN